Protein AF-A0A815WJ92-F1 (afdb_monomer_lite)

Organism: NCBI:txid433720

Radius of gyration: 26.46 Å; chains: 1; bounding box: 54×60×76 Å

pLDDT: mean 78.38, std 12.94, range [44.31, 95.94]

Sequence (281 aa):
MTFKNTHNRRLEGALEFTLPEAATICGFGLDVDGRIVDGVVVEKEKARVTFEKEVRKGVDPGFVEMVAGNIFRTRVYPIEAGGTRIVRVIYQDQAQIDNDSFVFHIPIYFTTTLHSLDIKLICSEISNNSKPTFISKWNSNQKFIQTNGKYYCELHLTNVQPQQDEQYISYKIKNFSASQSLCGVEVDIDNPDKAYFALCYVPPLISKKNNKMFNSRQTLSICILWDGSLSRFNIENRTYEINILEKMLNIWKSNGININLTLIIFRNVLEDANLFQLSDP

Structure (mmCIF, N/CA/C/O backbone):
data_AF-A0A815WJ92-F1
#
_entry.id   AF-A0A815WJ92-F1
#
loop_
_atom_site.group_PDB
_atom_site.id
_atom_site.type_symbol
_atom_site.label_atom_id
_atom_site.label_alt_id
_atom_site.label_comp_id
_atom_site.label_asym_id
_atom_site.label_entity_id
_atom_site.label_seq_id
_atom_site.pdbx_PDB_ins_code
_atom_site.Cartn_x
_atom_site.Cartn_y
_atom_site.Cartn_z
_atom_site.occupancy
_atom_site.B_iso_or_equiv
_atom_site.auth_seq_id
_atom_site.auth_comp_id
_atom_site.auth_asym_id
_atom_site.auth_atom_id
_atom_site.pdbx_PDB_model_num
ATOM 1 N N . MET A 1 1 ? 9.399 5.133 -12.906 1.00 89.19 1 MET A N 1
ATOM 2 C CA . MET A 1 1 ? 10.667 4.453 -12.554 1.00 89.19 1 MET A CA 1
ATOM 3 C C . MET A 1 1 ? 11.522 4.339 -13.801 1.00 89.19 1 MET A C 1
ATOM 5 O O . MET A 1 1 ? 10.951 4.081 -14.852 1.00 89.19 1 MET A O 1
ATOM 9 N N . THR A 1 2 ? 12.843 4.503 -13.699 1.00 91.62 2 THR A N 1
ATOM 10 C CA . THR A 1 2 ? 13.755 4.439 -14.855 1.00 91.62 2 THR A CA 1
ATOM 11 C C . THR A 1 2 ? 14.809 3.361 -14.644 1.00 91.62 2 THR A C 1
ATOM 13 O O . THR A 1 2 ? 15.575 3.412 -13.685 1.00 91.62 2 THR A O 1
ATOM 16 N N . PHE A 1 3 ? 14.862 2.403 -15.560 1.00 89.69 3 PHE A N 1
ATOM 17 C CA . PHE A 1 3 ? 15.876 1.360 -15.634 1.00 89.69 3 PHE A CA 1
ATOM 18 C C . PHE A 1 3 ? 16.994 1.820 -16.556 1.00 89.69 3 PHE A C 1
ATOM 20 O O . PHE A 1 3 ? 16.724 2.351 -17.631 1.00 89.69 3 PHE A O 1
ATOM 27 N N . LYS A 1 4 ? 18.245 1.579 -16.163 1.00 91.56 4 LYS A N 1
ATOM 28 C CA . LYS A 1 4 ? 19.421 1.848 -16.990 1.00 91.56 4 LYS A CA 1
ATOM 29 C C . LYS A 1 4 ? 20.230 0.574 -17.154 1.00 91.56 4 LYS A C 1
ATOM 31 O O . LYS A 1 4 ? 20.662 -0.017 -16.167 1.00 91.56 4 LYS A O 1
ATOM 36 N N . ASN A 1 5 ? 20.473 0.182 -18.396 1.00 93.50 5 ASN A N 1
ATOM 37 C CA . ASN A 1 5 ? 21.406 -0.885 -18.702 1.00 93.50 5 ASN A CA 1
ATOM 38 C C . ASN A 1 5 ? 22.822 -0.308 -18.790 1.00 93.50 5 ASN A C 1
ATOM 40 O O . ASN A 1 5 ? 23.147 0.436 -19.708 1.00 93.50 5 ASN A O 1
ATOM 44 N N . THR A 1 6 ? 23.674 -0.649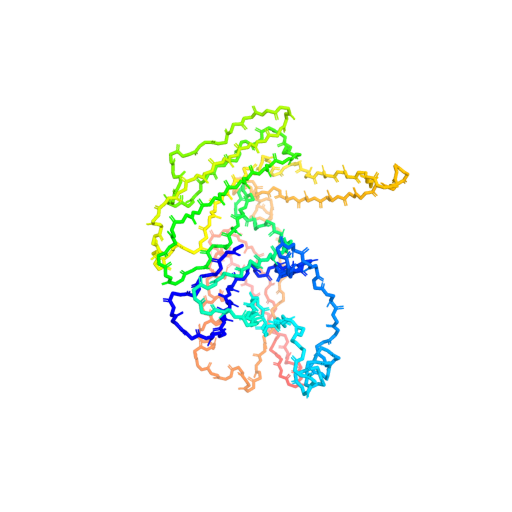 -17.829 1.00 93.25 6 THR A N 1
ATOM 45 C CA . THR A 1 6 ? 25.084 -0.229 -17.804 1.00 93.25 6 THR A CA 1
ATOM 46 C C . THR A 1 6 ? 26.011 -1.153 -18.597 1.00 93.25 6 THR A C 1
ATOM 48 O O . THR A 1 6 ? 27.199 -0.864 -18.715 1.00 93.25 6 THR A O 1
ATOM 51 N N . HIS A 1 7 ? 25.494 -2.253 -19.149 1.00 95.88 7 HIS A N 1
ATOM 52 C CA . HIS A 1 7 ? 26.268 -3.225 -19.914 1.00 95.88 7 HIS A CA 1
ATOM 53 C C . HIS A 1 7 ? 26.237 -2.912 -21.415 1.00 95.88 7 HIS A C 1
ATOM 55 O O . HIS A 1 7 ? 25.330 -2.261 -21.933 1.00 95.88 7 HIS A O 1
ATOM 61 N N . ASN A 1 8 ? 27.219 -3.451 -22.136 1.00 95.94 8 ASN A N 1
ATOM 62 C CA . ASN A 1 8 ? 27.360 -3.331 -23.590 1.00 95.94 8 ASN A CA 1
ATOM 63 C C . ASN A 1 8 ? 26.549 -4.377 -24.385 1.00 95.94 8 ASN A C 1
ATOM 65 O O . ASN A 1 8 ? 26.798 -4.585 -25.569 1.00 95.94 8 ASN A O 1
ATOM 69 N N . ARG A 1 9 ? 25.595 -5.052 -23.739 1.00 94.94 9 ARG A N 1
ATOM 70 C CA . ARG A 1 9 ? 24.708 -6.046 -24.354 1.00 94.94 9 ARG A CA 1
ATOM 71 C C . ARG A 1 9 ? 23.267 -5.748 -23.985 1.00 94.94 9 ARG A C 1
ATOM 73 O O . ARG A 1 9 ? 23.015 -5.220 -22.906 1.00 94.94 9 ARG A O 1
ATOM 80 N N . ARG A 1 10 ? 22.330 -6.132 -24.849 1.00 91.19 10 ARG A N 1
ATOM 81 C CA . ARG A 1 10 ? 20.894 -6.062 -24.562 1.00 91.19 10 ARG A CA 1
ATOM 82 C C . ARG A 1 10 ? 20.550 -6.923 -23.345 1.00 91.19 10 ARG A C 1
ATOM 84 O O . ARG A 1 10 ? 21.024 -8.056 -23.244 1.00 91.19 10 ARG A O 1
ATOM 91 N N . LEU A 1 11 ? 19.726 -6.388 -22.448 1.00 89.81 11 LEU A N 1
ATOM 92 C CA . LEU A 1 11 ? 19.262 -7.069 -21.241 1.00 89.81 11 LEU A CA 1
ATOM 93 C C . LEU A 1 11 ? 17.736 -7.039 -21.124 1.00 89.81 11 LEU A C 1
ATOM 95 O O . LEU A 1 11 ? 17.055 -6.216 -21.737 1.00 89.81 11 LEU A O 1
ATOM 99 N N . GLU A 1 12 ? 17.233 -7.943 -20.295 1.00 87.62 12 GLU A N 1
ATOM 100 C CA . GLU A 1 12 ? 15.890 -7.909 -19.726 1.00 87.62 12 GLU A CA 1
ATOM 101 C C . GLU A 1 12 ? 15.987 -7.379 -18.290 1.00 87.62 12 GLU A C 1
ATOM 103 O O . GLU A 1 12 ? 16.907 -7.742 -17.552 1.00 87.62 12 GLU A O 1
ATOM 108 N N . GLY A 1 13 ? 15.056 -6.511 -17.903 1.00 85.12 13 GLY A N 1
ATOM 109 C CA . GLY A 1 13 ? 14.860 -6.078 -16.525 1.00 85.12 13 GLY A CA 1
ATOM 110 C C . GLY A 1 13 ? 13.658 -6.776 -15.896 1.00 85.12 13 GLY A C 1
ATOM 111 O O . GLY A 1 13 ? 12.643 -6.987 -16.556 1.00 85.12 13 GLY A O 1
ATOM 112 N N . ALA A 1 14 ? 13.752 -7.084 -14.606 1.00 84.81 14 ALA A N 1
ATOM 113 C CA . ALA A 1 14 ? 12.619 -7.521 -13.799 1.00 84.81 14 ALA A CA 1
ATOM 114 C C . ALA A 1 14 ? 12.326 -6.458 -12.738 1.00 84.81 14 ALA A C 1
ATOM 116 O O . ALA A 1 14 ? 13.232 -6.010 -12.035 1.00 84.81 14 ALA A O 1
ATOM 117 N N . LEU A 1 15 ? 11.062 -6.058 -12.638 1.00 83.00 15 LEU A N 1
ATOM 118 C CA . LEU A 1 15 ? 10.562 -5.190 -11.582 1.00 83.00 15 LEU A CA 1
ATOM 119 C C . LEU A 1 15 ? 9.587 -5.991 -10.734 1.00 83.00 15 LEU A C 1
ATOM 121 O O . LEU A 1 15 ? 8.604 -6.522 -11.250 1.00 83.00 15 LEU A O 1
ATOM 125 N N . GLU A 1 16 ? 9.867 -6.057 -9.441 1.00 84.25 16 GLU A N 1
ATOM 126 C CA . GLU A 1 16 ? 9.046 -6.764 -8.473 1.00 84.25 16 GLU A CA 1
ATOM 127 C C . GLU A 1 16 ? 8.954 -5.957 -7.189 1.00 84.25 16 GLU A C 1
ATOM 129 O O . GLU A 1 16 ? 9.973 -5.488 -6.679 1.00 84.25 16 GLU A O 1
ATOM 134 N N . PHE A 1 17 ? 7.736 -5.786 -6.685 1.00 82.94 17 PHE A N 1
ATOM 135 C CA . PHE A 1 17 ? 7.513 -5.162 -5.392 1.00 82.94 17 PHE A CA 1
ATOM 136 C C . PHE A 1 17 ? 6.180 -5.552 -4.773 1.00 82.94 17 PHE A C 1
ATOM 138 O O . PHE A 1 17 ? 5.216 -5.884 -5.465 1.00 82.94 17 PHE A O 1
ATOM 145 N N . THR A 1 18 ? 6.135 -5.474 -3.448 1.00 85.19 18 THR A N 1
ATOM 146 C CA . THR A 1 18 ? 4.931 -5.741 -2.670 1.00 85.19 18 THR A CA 1
ATOM 147 C C . THR A 1 18 ? 4.099 -4.468 -2.572 1.00 85.19 18 THR A C 1
ATOM 149 O O . THR A 1 18 ? 4.587 -3.406 -2.188 1.00 85.19 18 THR A O 1
ATOM 152 N N . LEU A 1 19 ? 2.834 -4.567 -2.950 1.00 86.56 19 LEU A N 1
ATOM 153 C CA . LEU A 1 19 ? 1.830 -3.537 -2.749 1.00 86.56 19 LEU A CA 1
ATOM 154 C C . LEU A 1 19 ? 1.173 -3.705 -1.368 1.00 86.56 19 LEU A C 1
ATOM 156 O O . LEU A 1 19 ? 1.222 -4.794 -0.795 1.00 86.56 19 LEU A O 1
ATOM 160 N N . PRO A 1 20 ? 0.529 -2.666 -0.817 1.00 85.62 20 PRO A N 1
ATOM 161 C CA . PRO A 1 20 ? -0.357 -2.835 0.333 1.00 85.62 20 PRO A CA 1
ATOM 162 C C . PRO A 1 20 ? -1.419 -3.919 0.085 1.00 85.62 20 PRO A C 1
ATOM 164 O O . PRO A 1 20 ? -1.810 -4.167 -1.053 1.00 85.62 20 PRO A O 1
ATOM 167 N N . GLU A 1 21 ? -1.881 -4.585 1.144 1.00 83.31 21 GLU A N 1
ATOM 168 C CA . GLU A 1 21 ? -2.786 -5.743 1.036 1.00 83.31 21 GLU A CA 1
ATOM 169 C C . GLU A 1 21 ? -4.098 -5.423 0.299 1.00 83.31 21 GLU A C 1
ATOM 171 O O . GLU A 1 21 ? -4.577 -6.237 -0.485 1.00 83.31 21 GLU A O 1
ATOM 176 N N . ALA A 1 22 ? -4.647 -4.223 0.509 1.00 83.12 22 ALA A N 1
ATOM 177 C CA . ALA A 1 22 ? -5.880 -3.760 -0.127 1.00 83.12 22 ALA A CA 1
ATOM 178 C C . ALA A 1 22 ? -5.646 -3.035 -1.466 1.00 83.12 22 ALA A C 1
ATOM 180 O O . ALA A 1 22 ? -6.597 -2.543 -2.080 1.00 83.12 22 ALA A O 1
ATOM 181 N N . ALA A 1 23 ? -4.398 -2.952 -1.932 1.00 86.56 23 ALA A N 1
ATOM 182 C CA . ALA A 1 23 ? -4.078 -2.182 -3.116 1.00 86.56 23 ALA A CA 1
ATOM 183 C C . ALA A 1 23 ? -4.462 -2.914 -4.406 1.00 86.56 23 ALA A C 1
ATOM 185 O O . ALA A 1 23 ? -4.208 -4.104 -4.589 1.00 86.56 23 ALA A O 1
ATOM 186 N N . THR A 1 24 ? -5.014 -2.157 -5.350 1.00 84.06 24 THR A N 1
ATOM 187 C CA . THR A 1 24 ? -5.378 -2.623 -6.689 1.00 84.06 24 THR A CA 1
ATOM 188 C C . THR A 1 24 ? -4.610 -1.833 -7.739 1.00 84.06 24 THR A C 1
ATOM 190 O O . THR A 1 24 ? -4.580 -0.603 -7.711 1.00 84.06 24 THR A O 1
ATOM 193 N N . ILE A 1 25 ? -3.999 -2.530 -8.697 1.00 83.75 25 ILE A N 1
ATOM 194 C CA . ILE A 1 25 ? -3.340 -1.895 -9.843 1.00 83.75 25 ILE A CA 1
ATOM 195 C C . ILE A 1 25 ? -4.413 -1.420 -10.813 1.00 83.75 25 ILE A C 1
ATOM 197 O O . ILE A 1 25 ? -5.208 -2.217 -11.306 1.00 83.75 25 ILE A O 1
ATOM 201 N N . CYS A 1 26 ? -4.410 -0.127 -11.110 1.00 84.38 26 CYS A N 1
ATOM 202 C CA . CYS A 1 26 ? -5.368 0.496 -12.018 1.00 84.38 26 CYS A CA 1
ATOM 203 C C . CYS A 1 26 ? -4.714 1.071 -13.281 1.00 84.38 26 CYS A C 1
ATOM 205 O O . CYS A 1 26 ? -5.420 1.481 -14.197 1.00 84.38 26 CYS A O 1
ATOM 207 N N . GLY A 1 27 ? -3.382 1.072 -13.376 1.00 84.69 27 GLY A N 1
ATOM 208 C CA . GLY A 1 27 ? -2.690 1.508 -14.583 1.00 84.69 27 GLY A CA 1
ATOM 209 C C . GLY A 1 27 ? -1.253 1.013 -14.671 1.00 84.69 27 GLY A C 1
ATOM 210 O O . GLY A 1 27 ? -0.554 0.857 -13.670 1.00 84.69 27 GLY A O 1
ATOM 211 N N . PHE A 1 28 ? -0.796 0.799 -15.899 1.00 86.25 28 PHE A N 1
ATOM 212 C CA . PHE A 1 28 ? 0.572 0.413 -16.212 1.00 86.25 28 PHE A CA 1
ATOM 213 C C . PHE A 1 28 ? 0.988 1.044 -17.533 1.00 86.25 28 PHE A C 1
ATOM 215 O O . PHE A 1 28 ? 0.173 1.120 -18.443 1.00 86.25 28 PHE A O 1
ATOM 222 N N . GLY A 1 29 ? 2.248 1.450 -17.668 1.00 87.06 29 GLY A N 1
ATOM 223 C CA . GLY A 1 29 ? 2.773 1.916 -18.945 1.00 87.06 29 GLY A CA 1
ATOM 224 C C . GLY A 1 29 ? 4.277 1.730 -19.086 1.00 87.06 29 GLY A C 1
ATOM 225 O O . GLY A 1 29 ? 5.014 1.736 -18.097 1.00 87.06 29 GLY A O 1
ATOM 226 N N . LEU A 1 30 ? 4.717 1.595 -20.334 1.00 87.06 30 LEU A N 1
ATOM 227 C CA . LEU A 1 30 ? 6.120 1.467 -20.729 1.00 87.06 30 LEU A CA 1
ATOM 228 C C . LEU A 1 30 ? 6.485 2.546 -21.737 1.00 87.06 30 LEU A C 1
ATOM 230 O O . LEU A 1 30 ? 5.633 3.014 -22.490 1.00 87.06 30 LEU A O 1
ATOM 234 N N . ASP A 1 31 ? 7.751 2.941 -21.767 1.00 88.25 31 ASP A N 1
ATOM 235 C CA . ASP A 1 31 ? 8.238 3.812 -22.824 1.00 88.25 31 ASP A CA 1
ATOM 236 C C . ASP A 1 31 ? 8.323 3.083 -24.171 1.00 88.25 31 ASP A C 1
ATOM 238 O O . ASP A 1 31 ? 8.928 2.020 -24.303 1.00 88.25 31 ASP A O 1
ATOM 242 N N . VAL A 1 32 ? 7.765 3.714 -25.198 1.00 80.81 32 VAL A N 1
ATOM 243 C CA . VAL A 1 32 ? 7.920 3.353 -26.605 1.00 80.81 32 VAL A CA 1
ATOM 244 C C . VAL A 1 32 ? 8.256 4.638 -27.351 1.00 80.81 32 VAL A C 1
ATOM 246 O O . VAL A 1 32 ? 7.538 5.633 -27.239 1.00 80.81 32 VAL A O 1
ATOM 249 N N . ASP A 1 33 ? 9.394 4.654 -28.046 1.00 80.44 33 ASP A N 1
ATOM 250 C CA . ASP A 1 33 ? 9.881 5.806 -28.820 1.00 80.44 33 ASP A CA 1
ATOM 251 C C . ASP A 1 33 ? 9.878 7.139 -28.039 1.00 80.44 33 ASP A C 1
ATOM 253 O O . ASP A 1 33 ? 9.523 8.203 -28.548 1.00 80.44 33 ASP A O 1
ATOM 257 N N . GLY A 1 34 ? 10.263 7.079 -26.758 1.00 81.69 34 GLY A N 1
ATOM 258 C CA . GLY A 1 34 ? 10.365 8.247 -25.878 1.00 81.69 34 GLY A CA 1
ATOM 259 C C . GLY A 1 34 ? 9.040 8.733 -25.280 1.00 81.69 34 GLY A C 1
ATOM 260 O O . GLY A 1 34 ? 9.018 9.783 -24.638 1.00 81.69 34 GLY A O 1
ATOM 261 N N . ARG A 1 35 ? 7.938 7.994 -25.455 1.00 87.69 35 ARG A N 1
ATOM 262 C CA . ARG A 1 35 ? 6.625 8.301 -24.863 1.00 87.69 35 ARG A CA 1
ATOM 263 C C . ARG A 1 35 ? 6.127 7.136 -24.022 1.00 87.69 35 ARG A C 1
ATOM 265 O O . ARG A 1 35 ? 6.339 5.990 -24.385 1.00 87.69 35 ARG A O 1
ATOM 272 N N . ILE A 1 36 ? 5.435 7.422 -22.920 1.00 88.25 36 ILE A N 1
ATOM 273 C CA . ILE A 1 36 ? 4.772 6.373 -22.136 1.00 88.25 36 ILE A CA 1
ATOM 274 C C . ILE A 1 36 ? 3.515 5.926 -22.876 1.00 88.25 36 ILE A C 1
ATOM 276 O O . ILE A 1 36 ? 2.634 6.741 -23.147 1.00 88.25 36 ILE A O 1
ATOM 280 N N . VAL A 1 37 ? 3.445 4.635 -23.178 1.00 85.69 37 VAL A N 1
ATOM 281 C CA . VAL A 1 37 ? 2.283 3.957 -23.746 1.00 85.69 37 VAL A CA 1
ATOM 282 C C . VAL A 1 37 ? 1.630 3.131 -22.648 1.00 85.69 37 VAL A C 1
ATOM 284 O O . VAL A 1 37 ? 2.304 2.360 -21.962 1.00 85.69 37 VAL A O 1
ATOM 287 N N . ASP A 1 38 ? 0.323 3.311 -22.474 1.00 84.12 38 ASP A N 1
ATOM 288 C CA . ASP A 1 38 ? -0.463 2.556 -21.504 1.00 84.12 38 ASP A CA 1
ATOM 289 C C . ASP A 1 38 ? -0.651 1.100 -21.933 1.00 84.12 38 ASP A C 1
ATOM 291 O O . ASP A 1 38 ? -0.970 0.794 -23.083 1.00 84.12 38 ASP A O 1
ATOM 295 N N . GLY A 1 39 ? -0.456 0.193 -20.980 1.00 74.56 39 GLY A N 1
ATOM 296 C CA . GLY A 1 39 ? -0.754 -1.220 -21.127 1.00 74.56 39 GLY A CA 1
ATOM 297 C C . GLY A 1 39 ? -2.258 -1.464 -21.065 1.00 74.56 39 GLY A C 1
ATOM 298 O O . GLY A 1 39 ? -2.969 -0.884 -20.246 1.00 74.56 39 GLY A O 1
ATOM 299 N N . VAL A 1 40 ? -2.747 -2.358 -21.921 1.00 67.06 40 VAL A N 1
ATOM 300 C CA . VAL A 1 40 ? -4.153 -2.774 -21.913 1.00 67.06 40 VAL A CA 1
ATOM 301 C C . VAL A 1 40 ? -4.333 -3.904 -20.906 1.00 67.06 40 VAL A C 1
ATOM 303 O O . VAL A 1 40 ? -3.655 -4.929 -20.991 1.00 67.06 40 VAL A O 1
ATOM 306 N N . VAL A 1 41 ? -5.271 -3.738 -19.970 1.00 63.41 41 VAL A N 1
ATOM 307 C CA . VAL A 1 41 ? -5.641 -4.804 -19.033 1.00 63.41 41 VAL A CA 1
ATOM 308 C C . VAL A 1 41 ? -6.365 -5.905 -19.804 1.00 63.41 41 VAL A C 1
ATOM 310 O O . VAL A 1 41 ? -7.397 -5.677 -20.434 1.00 63.41 41 VAL A O 1
ATOM 313 N N . VAL A 1 42 ? -5.813 -7.112 -19.758 1.00 65.19 42 VAL A N 1
ATOM 314 C CA . VAL A 1 42 ? -6.397 -8.317 -20.352 1.00 65.19 42 VAL A CA 1
ATOM 315 C C . VAL A 1 42 ? -6.414 -9.434 -19.315 1.00 65.19 42 VAL A C 1
ATOM 317 O O . VAL A 1 42 ? -5.537 -9.507 -18.456 1.00 65.19 42 VAL A O 1
ATOM 320 N N . GLU A 1 43 ? -7.415 -10.311 -19.386 1.00 63.53 43 GLU A N 1
ATOM 321 C CA . GLU A 1 43 ? -7.503 -11.489 -18.516 1.00 63.53 43 GLU A CA 1
ATOM 322 C C . GLU A 1 43 ? -6.229 -12.342 -18.604 1.00 63.53 43 GLU A C 1
ATOM 324 O O . GLU A 1 43 ? -5.647 -12.494 -19.682 1.00 63.53 43 GLU A O 1
ATOM 329 N N . LYS A 1 44 ? -5.813 -12.938 -17.479 1.00 65.19 44 LYS A N 1
ATOM 330 C CA . LYS A 1 44 ? -4.527 -13.645 -17.329 1.00 65.19 44 LYS A CA 1
ATOM 331 C C . LYS A 1 44 ? -4.257 -14.677 -18.431 1.00 65.19 44 LYS A C 1
ATOM 333 O O . LYS A 1 44 ? -3.155 -14.735 -18.975 1.00 65.19 44 LYS A O 1
ATOM 338 N N . GLU A 1 45 ? -5.259 -15.479 -18.782 1.00 67.00 45 GLU A N 1
ATOM 339 C CA . GLU A 1 45 ? -5.133 -16.511 -19.819 1.00 67.00 45 GLU A CA 1
ATOM 340 C C . GLU A 1 45 ? -4.946 -15.895 -21.212 1.00 67.00 45 GLU A C 1
ATOM 342 O O . GLU A 1 45 ? -4.052 -16.292 -21.964 1.00 67.00 45 GLU A O 1
ATOM 347 N N . LYS A 1 46 ? -5.722 -14.855 -21.532 1.00 64.62 46 LYS A N 1
ATOM 348 C CA . LYS A 1 46 ? -5.635 -14.121 -22.801 1.00 64.62 46 LYS A CA 1
ATOM 349 C C . LYS A 1 46 ? -4.319 -13.349 -22.932 1.00 64.62 46 LYS A C 1
ATOM 351 O O . LYS A 1 46 ? -3.756 -13.288 -24.029 1.00 64.62 46 LYS A O 1
ATOM 356 N N . ALA A 1 47 ? -3.807 -12.811 -21.825 1.00 63.47 47 ALA A N 1
ATOM 357 C CA . ALA A 1 47 ? -2.505 -12.153 -21.742 1.00 63.47 47 ALA A CA 1
ATOM 358 C C . ALA A 1 47 ? -1.376 -13.112 -22.144 1.00 63.47 47 ALA A C 1
ATOM 360 O O . ALA A 1 47 ? -0.566 -12.794 -23.014 1.00 63.47 47 ALA A O 1
ATOM 361 N N . ARG A 1 48 ? -1.376 -14.324 -21.574 1.00 66.12 48 ARG A N 1
ATOM 362 C CA . ARG A 1 48 ? -0.359 -15.347 -21.843 1.00 66.12 48 ARG A CA 1
ATOM 363 C C . ARG A 1 48 ? -0.373 -15.823 -23.296 1.00 66.12 48 ARG A C 1
ATOM 365 O O . ARG A 1 48 ? 0.679 -15.910 -23.922 1.00 66.12 48 ARG A O 1
ATOM 372 N N . VAL A 1 49 ? -1.556 -16.090 -23.851 1.00 68.88 49 VAL A N 1
ATOM 373 C CA . VAL A 1 49 ? -1.693 -16.536 -25.250 1.00 68.88 49 VAL A CA 1
ATOM 374 C C . VAL A 1 49 ? -1.234 -15.451 -26.229 1.00 68.88 49 VAL A C 1
ATOM 376 O O . VAL A 1 49 ? -0.549 -15.747 -27.210 1.00 68.88 49 VAL A O 1
ATOM 379 N N . THR A 1 50 ? -1.584 -14.190 -25.961 1.00 61.88 50 THR A N 1
ATOM 380 C CA . THR A 1 50 ? -1.158 -13.051 -26.792 1.00 61.88 50 THR A CA 1
ATOM 381 C C . THR A 1 50 ? 0.359 -12.869 -26.719 1.00 61.88 50 THR A C 1
ATOM 383 O O . THR A 1 50 ? 1.002 -12.725 -27.755 1.00 61.88 50 THR A O 1
ATOM 386 N N . PHE A 1 51 ? 0.949 -12.989 -25.527 1.00 61.69 51 PHE A N 1
ATOM 387 C CA . PHE A 1 51 ? 2.397 -12.932 -25.320 1.00 61.69 51 PHE A CA 1
ATOM 388 C C . PHE A 1 51 ? 3.148 -14.003 -26.120 1.00 61.69 51 PHE A C 1
ATOM 390 O O . PHE A 1 51 ? 4.011 -13.679 -26.934 1.00 61.69 51 PHE A O 1
ATOM 397 N N . GLU A 1 52 ? 2.788 -15.280 -25.954 1.00 64.75 52 GLU A N 1
ATOM 398 C CA . GLU A 1 52 ? 3.465 -16.384 -26.650 1.00 64.75 52 GLU A CA 1
ATOM 399 C C . GLU A 1 52 ? 3.375 -16.238 -28.179 1.00 64.75 52 GLU A C 1
ATOM 401 O O . GLU A 1 52 ? 4.286 -16.644 -28.907 1.00 64.75 52 GLU A O 1
ATOM 406 N N . LYS A 1 53 ? 2.293 -15.628 -28.676 1.00 64.94 53 LYS A N 1
ATOM 407 C CA . LYS A 1 53 ? 2.090 -15.356 -30.099 1.00 64.94 53 LYS A CA 1
ATOM 408 C C . LYS A 1 53 ? 2.941 -14.193 -30.611 1.00 64.94 53 LYS A C 1
ATOM 410 O O . LYS A 1 53 ? 3.474 -14.312 -31.712 1.00 64.94 53 LYS A O 1
ATOM 415 N N . GLU A 1 54 ? 3.071 -13.101 -29.861 1.00 63.06 54 GLU A N 1
ATOM 416 C CA . GLU A 1 54 ? 3.824 -11.921 -30.312 1.00 63.06 54 GLU A CA 1
ATOM 417 C C . GLU A 1 54 ? 5.339 -12.056 -30.125 1.00 63.06 54 GLU A C 1
ATOM 419 O O . GLU A 1 54 ? 6.091 -11.695 -31.032 1.00 63.06 54 GLU A O 1
ATOM 424 N N . VAL A 1 55 ? 5.798 -12.749 -29.075 1.00 60.03 55 VAL A N 1
ATOM 425 C CA . VAL A 1 55 ? 7.216 -13.131 -28.928 1.00 60.03 55 VAL A CA 1
ATOM 426 C C . VAL A 1 55 ? 7.696 -13.944 -30.136 1.00 60.03 55 VAL A C 1
ATOM 428 O O . VAL A 1 55 ? 8.797 -13.722 -30.641 1.00 60.03 55 VAL A O 1
ATOM 431 N N . ARG A 1 56 ? 6.852 -14.838 -30.674 1.00 60.72 56 ARG A N 1
ATOM 432 C CA . ARG A 1 56 ? 7.158 -15.602 -31.901 1.00 60.72 56 ARG A CA 1
ATOM 433 C C . ARG A 1 56 ? 7.272 -14.733 -33.155 1.00 60.72 56 ARG A C 1
ATOM 435 O O . ARG A 1 56 ? 7.894 -15.168 -34.119 1.00 60.72 56 ARG A O 1
ATOM 442 N N . LYS A 1 57 ? 6.688 -13.533 -33.160 1.00 60.50 57 LYS A N 1
ATOM 443 C CA . LYS A 1 57 ? 6.794 -12.567 -34.263 1.00 60.50 57 LYS A CA 1
ATOM 444 C C . LYS A 1 57 ? 7.950 -11.579 -34.083 1.00 60.50 57 LYS A C 1
ATOM 446 O O . LYS A 1 57 ? 8.143 -10.730 -34.947 1.00 60.50 57 LYS A O 1
ATOM 451 N N . GLY A 1 58 ? 8.716 -11.678 -32.993 1.00 54.56 58 GLY A N 1
ATOM 452 C CA . GLY A 1 58 ? 9.828 -10.770 -32.699 1.00 54.56 58 GLY A CA 1
ATOM 453 C C . GLY A 1 58 ? 9.395 -9.348 -32.323 1.00 54.56 58 GLY A C 1
ATOM 454 O O . GLY A 1 58 ? 10.237 -8.454 -32.282 1.00 54.56 58 GLY A O 1
ATOM 455 N N . VAL A 1 59 ? 8.102 -9.140 -32.054 1.00 51.06 59 VAL A N 1
ATOM 456 C CA . VAL A 1 59 ? 7.523 -7.878 -31.577 1.00 51.06 59 VAL A CA 1
ATOM 457 C C . VAL A 1 59 ? 7.157 -8.096 -30.114 1.00 51.06 59 VAL A C 1
ATOM 459 O O . VAL A 1 59 ? 6.379 -8.998 -29.823 1.00 51.06 59 VAL A O 1
ATOM 462 N N . ASP A 1 60 ? 7.738 -7.325 -29.195 1.00 55.47 60 ASP A N 1
ATOM 463 C CA . ASP A 1 60 ? 7.527 -7.515 -27.755 1.00 55.47 60 ASP A CA 1
ATOM 464 C C . ASP A 1 60 ? 6.415 -6.595 -27.222 1.00 55.47 60 ASP A C 1
ATOM 466 O O . ASP A 1 60 ? 6.597 -5.374 -27.184 1.00 55.47 60 ASP A O 1
ATOM 470 N N . PRO A 1 61 ? 5.256 -7.136 -26.813 1.00 52.78 61 PRO A N 1
ATOM 471 C CA . PRO A 1 61 ? 4.276 -6.400 -26.040 1.00 52.78 61 PRO A CA 1
ATOM 472 C C . PRO A 1 61 ? 4.663 -6.536 -24.565 1.00 52.78 61 PRO A C 1
ATOM 474 O O . PRO A 1 61 ? 4.356 -7.551 -23.942 1.00 52.78 61 PRO A O 1
ATOM 477 N N . GLY A 1 62 ? 5.359 -5.548 -24.002 1.00 56.38 62 GLY A N 1
ATOM 478 C CA . GLY A 1 62 ? 5.800 -5.599 -22.604 1.00 56.38 62 GLY A CA 1
ATOM 479 C C . GLY A 1 62 ? 4.713 -6.113 -21.641 1.00 56.38 62 GLY A C 1
ATOM 480 O O . GLY A 1 62 ? 3.539 -5.751 -21.744 1.00 56.38 62 GLY A O 1
ATOM 481 N N . PHE A 1 63 ? 5.104 -7.014 -20.735 1.00 60.38 63 PHE A N 1
ATOM 482 C CA . PHE A 1 63 ? 4.189 -7.894 -20.003 1.00 60.38 63 PHE A CA 1
ATOM 483 C C . PHE A 1 63 ? 4.097 -7.541 -18.514 1.00 60.38 63 PHE A C 1
ATOM 485 O O . PHE A 1 63 ? 5.107 -7.350 -17.827 1.00 60.38 63 PHE A O 1
ATOM 492 N N . VAL A 1 64 ? 2.870 -7.526 -17.995 1.00 57.31 64 VAL A N 1
ATOM 493 C CA . VAL A 1 64 ? 2.558 -7.356 -16.572 1.00 57.31 64 VAL A CA 1
ATOM 494 C C . VAL A 1 64 ? 1.894 -8.622 -16.063 1.00 57.31 64 VAL A C 1
ATOM 496 O O . VAL A 1 64 ? 0.890 -9.056 -16.624 1.00 57.31 64 VAL A O 1
ATOM 499 N N . GLU A 1 65 ? 2.415 -9.187 -14.976 1.00 57.94 65 GLU A N 1
ATOM 500 C CA . GLU A 1 65 ? 1.779 -10.298 -14.275 1.00 57.94 65 GLU A CA 1
ATOM 501 C C . GLU A 1 65 ? 1.581 -9.938 -12.806 1.00 57.94 65 GLU A C 1
ATOM 503 O O . GLU A 1 65 ? 2.536 -9.742 -12.054 1.00 57.94 65 GLU A O 1
ATOM 508 N N . MET A 1 66 ? 0.326 -9.897 -12.367 1.00 52.94 66 MET A N 1
ATOM 509 C CA . MET A 1 66 ? 0.041 -9.939 -10.939 1.00 52.94 66 MET A CA 1
ATOM 510 C C . MET A 1 66 ? 0.245 -11.385 -10.472 1.00 52.94 66 MET A C 1
ATOM 512 O O . MET A 1 66 ? -0.471 -12.304 -10.889 1.00 52.94 66 MET A O 1
ATOM 516 N N . VAL A 1 67 ? 1.283 -11.601 -9.666 1.00 53.16 67 VAL A N 1
ATOM 517 C CA . VAL A 1 67 ? 1.543 -12.892 -9.017 1.00 53.16 67 VAL A CA 1
ATOM 518 C C . VAL A 1 67 ? 0.569 -13.013 -7.838 1.00 53.16 67 VAL A C 1
ATOM 520 O O . VAL A 1 67 ? 0.103 -12.004 -7.320 1.00 53.16 67 VAL A O 1
ATOM 523 N N . ALA A 1 68 ? 0.197 -14.235 -7.446 1.00 54.38 68 ALA A N 1
ATOM 524 C CA . ALA A 1 68 ? -0.775 -14.467 -6.375 1.00 54.38 68 ALA A CA 1
ATOM 525 C C . ALA A 1 68 ? -0.463 -13.639 -5.107 1.00 54.38 68 ALA A C 1
ATOM 527 O O . ALA A 1 68 ? 0.676 -13.637 -4.639 1.00 54.38 68 ALA A O 1
ATOM 528 N N . GLY A 1 69 ? -1.481 -12.969 -4.555 1.00 65.44 69 GLY A N 1
ATOM 529 C CA . GLY A 1 69 ? -1.357 -12.067 -3.405 1.00 65.44 69 GLY A CA 1
ATOM 530 C C . GLY A 1 69 ? -1.235 -10.593 -3.807 1.00 65.44 69 GLY A C 1
ATOM 531 O O . GLY A 1 69 ? -1.824 -10.162 -4.794 1.00 65.44 69 GLY A O 1
ATOM 532 N N . ASN A 1 70 ? -0.469 -9.825 -3.030 1.00 77.81 70 ASN A N 1
ATOM 533 C CA . ASN A 1 70 ? -0.219 -8.388 -3.194 1.00 77.81 70 ASN A CA 1
ATOM 534 C C . ASN A 1 70 ? 1.150 -8.086 -3.838 1.00 77.81 70 ASN A C 1
ATOM 536 O O . ASN A 1 70 ? 1.716 -7.018 -3.621 1.00 77.81 70 ASN A O 1
ATOM 540 N N . ILE A 1 71 ? 1.720 -9.018 -4.610 1.00 82.31 71 ILE A N 1
ATOM 541 C CA . ILE A 1 71 ? 3.017 -8.829 -5.277 1.00 82.31 71 ILE A CA 1
ATOM 542 C C . ILE A 1 71 ? 2.801 -8.441 -6.739 1.00 82.31 71 ILE A C 1
ATOM 544 O O . ILE A 1 71 ? 2.221 -9.188 -7.533 1.00 82.31 71 ILE A O 1
ATOM 548 N N . PHE A 1 72 ? 3.335 -7.283 -7.112 1.00 82.50 72 PHE A N 1
ATOM 549 C CA . PHE A 1 72 ? 3.415 -6.847 -8.495 1.00 82.50 72 PHE A CA 1
ATOM 550 C C . PHE A 1 72 ? 4.712 -7.334 -9.136 1.00 82.50 72 PHE A C 1
ATOM 552 O O . PHE A 1 72 ? 5.789 -7.122 -8.577 1.00 82.50 72 PHE A O 1
ATOM 559 N N . ARG A 1 73 ? 4.622 -7.926 -10.334 1.00 83.56 73 ARG A N 1
ATOM 560 C CA . ARG A 1 73 ? 5.785 -8.308 -11.139 1.00 83.56 73 ARG A CA 1
ATOM 561 C C . ARG A 1 73 ? 5.597 -7.904 -12.601 1.00 83.56 73 ARG A C 1
ATOM 563 O O . ARG A 1 73 ? 4.566 -8.152 -13.220 1.00 83.56 73 ARG A O 1
ATOM 570 N N . THR A 1 74 ? 6.625 -7.319 -13.198 1.00 80.31 74 THR A N 1
ATOM 571 C CA . THR A 1 74 ? 6.646 -7.019 -14.635 1.00 80.31 74 THR A CA 1
ATOM 572 C C . THR A 1 74 ? 8.043 -7.206 -15.206 1.00 80.31 74 THR A C 1
ATOM 574 O O . THR A 1 74 ? 9.050 -7.041 -14.509 1.00 80.31 74 THR A O 1
ATOM 577 N N . ARG A 1 75 ? 8.097 -7.590 -16.482 1.00 80.50 75 ARG A N 1
ATOM 578 C CA . ARG A 1 75 ? 9.336 -7.720 -17.246 1.00 80.50 75 ARG A CA 1
ATOM 579 C C . ARG A 1 75 ? 9.451 -6.554 -18.208 1.00 80.50 75 ARG A C 1
ATOM 581 O O . ARG A 1 75 ? 8.485 -6.180 -18.866 1.00 80.50 75 ARG A O 1
ATOM 588 N N . VAL A 1 76 ? 10.654 -6.007 -18.292 1.00 83.44 76 VAL A N 1
ATOM 589 C CA . VAL A 1 76 ? 10.988 -4.868 -19.138 1.00 83.44 76 VAL A CA 1
ATOM 590 C C . VAL A 1 76 ? 12.026 -5.332 -20.147 1.00 83.44 76 VAL A C 1
ATOM 592 O O . VAL A 1 76 ? 13.193 -5.536 -19.810 1.00 83.44 76 VAL A O 1
ATOM 595 N N . TYR A 1 77 ? 11.600 -5.500 -21.392 1.00 80.38 77 TYR A N 1
ATOM 596 C CA . TYR A 1 77 ? 12.452 -5.898 -22.503 1.00 80.38 77 TYR A CA 1
ATOM 597 C C . TYR A 1 77 ? 12.086 -5.088 -23.761 1.00 80.38 77 TYR A C 1
ATOM 599 O O . TYR A 1 77 ? 10.978 -4.568 -23.862 1.00 80.38 77 TYR A O 1
ATOM 607 N N . PRO A 1 78 ? 13.024 -4.909 -24.706 1.00 84.50 78 PRO A N 1
ATOM 608 C CA . PRO A 1 78 ? 14.470 -4.983 -24.510 1.00 84.50 78 PRO A CA 1
ATOM 609 C C . PRO A 1 78 ? 14.991 -3.716 -23.825 1.00 84.50 78 PRO A C 1
ATOM 611 O O . PRO A 1 78 ? 14.531 -2.621 -24.138 1.00 84.50 78 PRO A O 1
ATOM 614 N N . ILE A 1 79 ? 15.990 -3.830 -22.946 1.00 90.19 79 ILE A N 1
ATOM 615 C CA . ILE A 1 79 ? 16.806 -2.684 -22.519 1.00 90.19 79 ILE A CA 1
ATOM 616 C C . ILE A 1 79 ? 18.114 -2.737 -23.312 1.00 90.19 79 ILE A C 1
ATOM 618 O O . ILE A 1 79 ? 18.984 -3.571 -23.043 1.00 90.19 79 ILE A O 1
ATOM 622 N N . GLU A 1 80 ? 18.239 -1.884 -24.330 1.00 92.50 80 GLU A N 1
ATOM 623 C CA . GLU A 1 80 ? 19.410 -1.865 -25.216 1.00 92.50 80 GLU A CA 1
ATOM 624 C C . GLU A 1 80 ? 20.714 -1.580 -24.459 1.00 92.50 80 GLU A C 1
ATOM 626 O O . GLU A 1 80 ? 20.703 -1.073 -23.336 1.00 92.50 80 GLU A O 1
ATOM 631 N N . ALA A 1 81 ? 21.851 -1.926 -25.065 1.00 95.25 81 ALA A N 1
ATOM 632 C CA . ALA A 1 81 ? 23.173 -1.657 -24.500 1.00 95.25 81 ALA A CA 1
ATOM 633 C C . ALA A 1 81 ? 23.346 -0.158 -24.192 1.00 95.25 81 ALA A C 1
ATOM 635 O O . ALA A 1 81 ? 23.139 0.681 -25.066 1.00 95.25 81 ALA A O 1
ATOM 636 N N . GLY A 1 82 ? 23.691 0.188 -22.947 1.00 94.56 82 GLY A N 1
ATOM 637 C CA . GLY A 1 82 ? 23.771 1.587 -22.498 1.00 94.56 82 GLY A CA 1
ATOM 638 C C . GLY A 1 82 ? 22.425 2.329 -22.412 1.00 94.56 82 GLY A C 1
ATOM 639 O O . GLY A 1 82 ? 22.399 3.495 -22.014 1.00 94.56 82 GLY A O 1
ATOM 640 N N . GLY A 1 83 ? 21.323 1.682 -22.798 1.00 92.94 83 GLY A N 1
ATOM 641 C CA . GLY A 1 83 ? 20.003 2.282 -22.937 1.00 92.94 83 GLY A CA 1
ATOM 642 C C . GLY A 1 83 ? 19.219 2.364 -21.632 1.00 92.94 83 GLY A C 1
ATOM 643 O O . GLY A 1 83 ? 19.622 1.849 -20.583 1.00 92.94 83 GLY A O 1
ATOM 644 N N . THR A 1 84 ? 18.056 3.005 -21.714 1.00 93.44 84 THR A N 1
ATOM 645 C CA . THR A 1 84 ? 17.125 3.157 -20.594 1.00 93.44 84 THR A CA 1
ATOM 646 C C . THR A 1 84 ? 15.714 2.741 -20.975 1.00 93.44 84 THR A C 1
ATOM 648 O O . THR A 1 84 ? 15.343 2.823 -22.142 1.00 93.44 84 THR A O 1
ATOM 651 N N . ARG A 1 85 ? 14.929 2.346 -19.973 1.00 91.19 85 ARG A N 1
ATOM 652 C CA . ARG A 1 85 ? 13.481 2.126 -20.072 1.00 91.19 85 ARG A CA 1
ATOM 653 C C . ARG A 1 85 ? 12.768 2.804 -18.915 1.00 91.19 85 ARG A C 1
ATOM 655 O O . ARG A 1 85 ? 13.308 2.855 -17.810 1.00 91.19 85 ARG A O 1
ATOM 662 N N . ILE A 1 86 ? 11.567 3.307 -19.148 1.00 91.75 86 ILE A N 1
ATOM 663 C CA . ILE A 1 86 ? 10.718 3.948 -18.152 1.00 91.75 86 ILE A CA 1
ATOM 664 C C . ILE A 1 86 ? 9.474 3.093 -17.954 1.00 91.75 86 ILE A C 1
ATOM 666 O O . ILE A 1 86 ? 8.764 2.759 -18.895 1.00 91.75 86 ILE A O 1
ATOM 670 N N . VAL A 1 87 ? 9.197 2.783 -16.693 1.00 89.38 87 VAL A N 1
ATOM 671 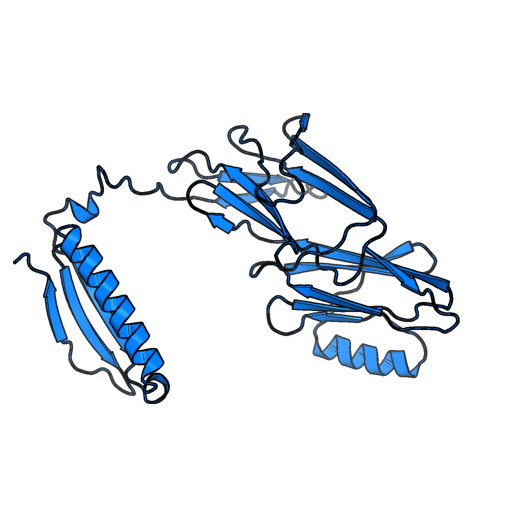C CA . VAL A 1 87 ? 8.005 2.055 -16.264 1.00 89.38 87 VAL A CA 1
ATOM 672 C C . VAL A 1 87 ? 7.140 2.972 -15.411 1.00 89.38 87 VAL A C 1
ATOM 674 O O . VAL A 1 87 ? 7.636 3.615 -14.473 1.00 89.38 87 VAL A O 1
ATOM 677 N N . ARG A 1 88 ? 5.842 3.005 -15.709 1.00 90.50 88 ARG A N 1
ATOM 678 C CA . ARG A 1 88 ? 4.805 3.645 -14.898 1.00 90.50 88 ARG A CA 1
ATOM 679 C C . ARG A 1 88 ? 3.887 2.576 -14.324 1.00 90.50 88 ARG A C 1
ATOM 681 O O . ARG A 1 88 ? 3.413 1.711 -15.049 1.00 90.50 88 ARG A O 1
ATOM 688 N N . VAL A 1 89 ? 3.611 2.678 -13.030 1.00 87.56 89 VAL A N 1
ATOM 689 C CA . VAL A 1 89 ? 2.607 1.868 -12.338 1.00 87.56 89 VAL A CA 1
ATOM 690 C C . VAL A 1 89 ? 1.698 2.827 -11.587 1.00 87.56 89 VAL A C 1
ATOM 692 O O . VAL A 1 89 ? 2.187 3.767 -10.959 1.00 87.56 89 VAL A O 1
ATOM 695 N N . ILE A 1 90 ? 0.393 2.606 -11.686 1.00 88.69 90 ILE A N 1
ATOM 696 C CA . ILE A 1 90 ? -0.642 3.341 -10.968 1.00 88.69 90 ILE A CA 1
ATOM 697 C C . ILE A 1 90 ? -1.440 2.308 -10.184 1.00 88.69 90 ILE A C 1
ATOM 699 O O . ILE A 1 90 ? -1.894 1.303 -10.738 1.00 88.69 90 ILE A O 1
ATOM 703 N N . TYR A 1 91 ? -1.586 2.546 -8.891 1.00 88.56 91 TYR A N 1
ATOM 704 C CA . TYR A 1 91 ? -2.386 1.714 -8.013 1.00 88.56 91 TYR A CA 1
ATOM 705 C C . TYR A 1 91 ? -3.238 2.603 -7.111 1.00 88.56 91 TYR A C 1
ATOM 707 O O . TYR A 1 91 ? -2.914 3.768 -6.869 1.00 88.56 91 TYR A O 1
ATOM 715 N N . GLN A 1 92 ? -4.331 2.035 -6.629 1.00 89.25 92 GLN A N 1
ATOM 716 C CA . GLN A 1 92 ? -5.182 2.604 -5.596 1.00 89.25 92 GLN A CA 1
ATOM 717 C C . GLN A 1 92 ? -5.084 1.722 -4.363 1.00 89.25 92 GLN A C 1
ATOM 719 O O . GLN A 1 92 ? -4.950 0.510 -4.492 1.00 89.25 92 GLN A O 1
ATOM 724 N N . ASP A 1 93 ? -5.133 2.325 -3.185 1.00 88.81 93 ASP A N 1
ATOM 725 C CA . ASP A 1 93 ? -5.094 1.622 -1.907 1.00 88.81 93 ASP A CA 1
ATOM 726 C C . ASP A 1 93 ? -6.055 2.291 -0.925 1.00 88.81 93 ASP A C 1
ATOM 728 O O . ASP A 1 93 ? -6.379 3.476 -1.060 1.00 88.81 93 ASP A O 1
ATOM 732 N N . GLN A 1 94 ? -6.499 1.527 0.067 1.00 84.62 94 GLN A N 1
ATOM 733 C CA . GLN A 1 94 ? -7.314 2.019 1.161 1.00 84.62 94 GLN A CA 1
ATOM 734 C C . GLN A 1 94 ? -6.438 2.272 2.390 1.00 84.62 94 GLN A C 1
ATOM 736 O O . GLN A 1 94 ? -5.666 1.416 2.813 1.00 84.62 94 GLN A O 1
ATOM 741 N N . ALA A 1 95 ? -6.603 3.442 3.010 1.00 84.56 95 ALA A N 1
ATOM 742 C CA . ALA A 1 95 ? -5.887 3.775 4.235 1.00 84.56 95 ALA A CA 1
ATOM 743 C C . ALA A 1 95 ? -6.175 2.761 5.351 1.00 84.56 95 ALA A C 1
ATOM 745 O O . ALA A 1 95 ? -7.331 2.407 5.602 1.00 84.56 95 ALA A O 1
ATOM 746 N N . GLN A 1 96 ? -5.132 2.357 6.072 1.00 84.00 96 GLN A N 1
ATOM 747 C CA . GLN A 1 96 ? -5.278 1.519 7.255 1.00 84.00 96 GLN A CA 1
ATOM 748 C C . GLN A 1 96 ? -5.694 2.371 8.455 1.00 84.00 96 GLN A C 1
ATOM 750 O O . GLN A 1 96 ? -5.265 3.516 8.598 1.00 84.00 96 GLN A O 1
ATOM 755 N N . ILE A 1 97 ? -6.532 1.818 9.328 1.00 80.12 97 ILE A N 1
ATOM 756 C CA . ILE A 1 97 ? -6.948 2.491 10.560 1.00 80.12 97 ILE A CA 1
ATOM 757 C C . ILE A 1 97 ? -6.050 2.000 11.695 1.00 80.12 97 ILE A C 1
ATOM 759 O O . ILE A 1 97 ? -6.082 0.823 12.044 1.00 80.12 97 ILE A O 1
ATOM 763 N N . ASP A 1 98 ? -5.282 2.913 12.285 1.00 80.56 98 ASP A N 1
ATOM 764 C CA . ASP A 1 98 ? -4.500 2.679 13.500 1.00 80.56 98 ASP A CA 1
ATOM 765 C C . ASP A 1 98 ? -4.937 3.668 14.586 1.00 80.56 98 ASP A C 1
ATOM 767 O O . ASP A 1 98 ? -4.658 4.869 14.512 1.00 80.56 98 ASP A O 1
ATOM 771 N N . ASN A 1 99 ? -5.631 3.155 15.606 1.00 76.31 99 ASN A N 1
ATOM 772 C CA . ASN A 1 99 ? -6.204 3.940 16.700 1.00 76.31 99 ASN A CA 1
ATOM 773 C C . ASN A 1 99 ? -7.018 5.146 16.180 1.00 76.31 99 ASN A C 1
ATOM 775 O O . ASN A 1 99 ? -8.062 4.982 15.554 1.00 76.31 99 ASN A O 1
ATOM 779 N N . ASP A 1 100 ? -6.510 6.358 16.417 1.00 77.50 100 ASP A N 1
ATOM 780 C CA . ASP A 1 100 ? -7.109 7.633 16.024 1.00 77.50 100 ASP A CA 1
ATOM 781 C C . ASP A 1 100 ? -6.454 8.195 14.752 1.00 77.50 100 ASP A C 1
ATOM 783 O O . ASP A 1 100 ? -6.249 9.406 14.631 1.00 77.50 100 ASP A O 1
ATOM 787 N N . SER A 1 101 ? -5.984 7.359 13.827 1.00 82.44 101 SER A N 1
ATOM 788 C CA . SER A 1 101 ? -5.287 7.817 12.622 1.00 82.44 101 SER A CA 1
ATOM 789 C C . SER A 1 101 ? -5.517 6.916 11.416 1.00 82.44 101 SER A C 1
ATOM 791 O O . SER A 1 101 ? -5.571 5.696 11.528 1.00 82.44 101 SER A O 1
ATOM 793 N N . PHE A 1 102 ? -5.594 7.545 10.248 1.00 84.31 102 PHE A N 1
ATOM 794 C CA . PHE A 1 102 ? -5.445 6.871 8.966 1.00 84.31 102 PHE A CA 1
ATOM 795 C C . PHE A 1 102 ? -3.966 6.820 8.626 1.00 84.31 102 PHE A C 1
ATOM 797 O O . PHE A 1 102 ? -3.305 7.862 8.613 1.00 84.31 102 PHE A O 1
ATOM 804 N N . VAL A 1 103 ? -3.455 5.624 8.376 1.00 88.44 103 VAL A N 1
ATOM 805 C CA . VAL A 1 103 ? -2.066 5.364 8.021 1.00 88.44 103 VAL A CA 1
ATOM 806 C C . VAL A 1 103 ? -2.003 4.953 6.560 1.00 88.44 103 VAL A C 1
ATOM 808 O O . VAL A 1 103 ? -2.776 4.120 6.090 1.00 88.44 103 VAL A O 1
ATOM 811 N N . PHE A 1 104 ? -1.069 5.567 5.846 1.00 88.56 104 PHE A N 1
ATOM 812 C CA . PHE A 1 104 ? -0.813 5.313 4.439 1.00 88.56 104 PHE A CA 1
ATOM 813 C C . PHE A 1 104 ? 0.606 4.790 4.283 1.00 88.56 104 PHE A C 1
ATOM 815 O O . PHE A 1 104 ? 1.543 5.382 4.827 1.00 88.56 104 PHE A O 1
ATOM 822 N N . HIS A 1 105 ? 0.757 3.723 3.502 1.00 87.56 105 HIS A N 1
ATOM 823 C CA . HIS A 1 105 ? 2.041 3.113 3.181 1.00 87.56 105 HIS A CA 1
ATOM 824 C C . HIS A 1 105 ? 2.284 3.204 1.677 1.00 87.56 105 HIS A C 1
ATOM 826 O O . HIS A 1 105 ? 1.575 2.599 0.879 1.00 87.56 105 HIS A O 1
ATOM 832 N N . ILE A 1 106 ? 3.294 3.974 1.282 1.00 87.06 106 ILE A N 1
ATOM 833 C CA . ILE A 1 106 ? 3.711 4.093 -0.114 1.00 87.06 106 ILE A CA 1
ATOM 834 C C . ILE A 1 106 ? 4.913 3.170 -0.310 1.00 87.06 106 ILE A C 1
ATOM 836 O O . ILE A 1 106 ? 5.986 3.489 0.213 1.00 87.06 106 ILE A O 1
ATOM 840 N N . PRO A 1 107 ? 4.758 2.041 -1.022 1.00 84.12 107 PRO A N 1
ATOM 841 C CA . PRO A 1 107 ? 5.853 1.138 -1.311 1.00 84.12 107 PRO A CA 1
ATOM 842 C C . PRO A 1 107 ? 6.891 1.861 -2.161 1.00 84.12 107 PRO A C 1
ATOM 844 O O . PRO A 1 107 ? 6.592 2.379 -3.237 1.00 84.12 107 PRO A O 1
ATOM 847 N N . ILE A 1 108 ? 8.129 1.868 -1.688 1.00 82.06 108 ILE A N 1
ATOM 848 C CA . ILE A 1 108 ? 9.285 2.247 -2.487 1.00 82.06 108 ILE A CA 1
ATOM 849 C C . ILE A 1 108 ? 10.299 1.113 -2.421 1.00 82.06 108 ILE A C 1
ATOM 851 O O . ILE A 1 108 ? 11.283 1.131 -1.690 1.00 82.06 108 ILE A O 1
ATOM 855 N N . TYR A 1 109 ? 9.988 0.076 -3.189 1.00 76.06 109 TYR A N 1
ATOM 856 C CA . TYR A 1 109 ? 10.779 -1.139 -3.236 1.00 76.06 109 TYR A CA 1
ATOM 857 C C . TYR A 1 109 ? 11.905 -1.031 -4.255 1.00 76.06 109 TYR A C 1
ATOM 859 O O . TYR A 1 109 ? 11.675 -0.884 -5.457 1.00 76.06 109 TYR A O 1
ATOM 867 N N . PHE A 1 110 ? 13.135 -1.132 -3.768 1.00 81.12 110 PHE A N 1
ATOM 868 C CA . PHE A 1 110 ? 14.337 -1.227 -4.585 1.00 81.12 110 PHE A CA 1
ATOM 869 C C . PHE A 1 110 ? 15.426 -1.960 -3.804 1.00 81.12 110 PHE A C 1
ATOM 871 O O . PHE A 1 110 ? 15.545 -1.820 -2.590 1.00 81.12 110 PHE A O 1
ATOM 878 N N . THR A 1 111 ? 16.227 -2.759 -4.505 1.00 76.31 111 THR A N 1
ATOM 879 C CA . THR A 1 111 ? 17.296 -3.584 -3.910 1.00 76.31 111 THR A CA 1
ATOM 880 C C . THR A 1 111 ? 18.692 -3.010 -4.142 1.00 76.31 111 THR A C 1
ATOM 882 O O . THR A 1 111 ? 19.663 -3.463 -3.543 1.00 76.31 111 THR A O 1
ATOM 885 N N . THR A 1 112 ? 18.806 -1.997 -5.000 1.00 81.69 112 THR A N 1
ATOM 886 C CA . THR A 1 112 ? 20.062 -1.345 -5.385 1.00 81.69 112 THR A CA 1
ATOM 887 C C . THR A 1 112 ? 20.022 0.138 -5.054 1.00 81.69 112 THR A C 1
ATOM 889 O O . THR A 1 112 ? 18.946 0.728 -5.020 1.00 81.69 112 THR A O 1
ATOM 892 N N . THR A 1 113 ? 21.186 0.771 -4.902 1.00 86.50 113 THR A N 1
ATOM 893 C CA . THR A 1 113 ? 21.279 2.230 -4.747 1.00 86.50 113 THR A CA 1
ATOM 894 C C . THR A 1 113 ? 20.553 2.951 -5.888 1.00 86.50 113 THR A C 1
ATOM 896 O O . THR A 1 113 ? 20.878 2.748 -7.060 1.00 86.50 113 THR A O 1
ATOM 899 N N . LEU A 1 114 ? 19.602 3.819 -5.550 1.00 88.19 114 LEU A N 1
ATOM 900 C CA . LEU A 1 114 ? 18.941 4.711 -6.497 1.00 88.19 114 LEU A CA 1
ATOM 901 C C . LEU A 1 114 ? 19.738 6.003 -6.638 1.00 88.19 114 LEU A C 1
ATOM 903 O O . LEU A 1 114 ? 20.089 6.642 -5.648 1.00 88.19 114 LEU A O 1
ATOM 907 N N . HIS A 1 115 ? 19.991 6.422 -7.878 1.00 90.25 115 HIS A N 1
ATOM 908 C CA . HIS A 1 115 ? 20.678 7.687 -8.132 1.00 90.25 115 HIS A CA 1
ATOM 909 C C . HIS A 1 115 ? 19.857 8.892 -7.656 1.00 90.25 115 HIS A C 1
ATOM 911 O O . HIS A 1 115 ? 20.399 9.785 -7.006 1.00 90.25 115 HIS A O 1
ATOM 917 N N . SER A 1 116 ? 18.553 8.887 -7.931 1.00 90.69 116 SER A N 1
ATOM 918 C CA . SER A 1 116 ? 17.605 9.887 -7.453 1.00 90.69 116 SER A CA 1
ATOM 919 C C . SER A 1 116 ? 16.265 9.247 -7.103 1.00 90.69 116 SER A C 1
ATOM 921 O O . SER A 1 116 ? 15.870 8.234 -7.687 1.00 90.69 116 SER A O 1
ATOM 923 N N . LEU A 1 117 ? 15.577 9.851 -6.140 1.00 89.19 117 LEU A N 1
ATOM 924 C CA . LEU A 1 117 ? 14.222 9.513 -5.736 1.00 89.19 117 LEU A CA 1
ATOM 925 C C . LEU A 1 117 ? 13.452 10.810 -5.495 1.00 89.19 117 LEU A C 1
ATOM 927 O O . LEU A 1 117 ? 13.751 11.563 -4.566 1.00 89.19 117 LEU A O 1
ATOM 931 N N . ASP A 1 118 ? 12.450 11.028 -6.337 1.00 90.00 118 ASP A N 1
ATOM 932 C CA . ASP A 1 118 ? 11.557 12.175 -6.281 1.00 90.00 118 ASP A CA 1
ATOM 933 C C . ASP A 1 118 ? 10.191 11.717 -5.776 1.00 90.00 118 ASP A C 1
ATOM 935 O O . ASP A 1 118 ? 9.576 10.812 -6.344 1.00 90.00 118 ASP A O 1
ATOM 939 N N . ILE A 1 119 ? 9.713 12.331 -4.697 1.00 88.38 119 ILE A N 1
ATOM 940 C CA . ILE A 1 119 ? 8.410 12.017 -4.107 1.00 88.38 119 ILE A CA 1
ATOM 941 C C . ILE A 1 119 ? 7.590 13.293 -4.054 1.00 88.38 119 ILE A C 1
ATOM 943 O O . ILE A 1 119 ? 8.035 14.305 -3.518 1.00 88.38 119 ILE A O 1
ATOM 947 N N . LYS A 1 120 ? 6.359 13.212 -4.553 1.00 91.38 120 LYS A N 1
ATOM 948 C CA . LYS A 1 120 ? 5.364 14.273 -4.451 1.00 91.38 120 LYS A CA 1
ATOM 949 C C . LYS A 1 120 ? 4.113 13.716 -3.795 1.00 91.38 120 LYS A C 1
ATOM 951 O O . LYS A 1 120 ? 3.463 12.833 -4.347 1.00 91.38 120 LYS A O 1
ATOM 956 N N . LEU A 1 121 ? 3.782 14.244 -2.623 1.00 90.12 121 LEU A N 1
ATOM 957 C CA . LEU A 1 121 ? 2.578 13.899 -1.880 1.00 90.12 121 LEU A CA 1
ATOM 958 C C . LEU A 1 121 ? 1.607 15.067 -1.915 1.00 90.12 121 LEU A C 1
ATOM 960 O O . LEU A 1 121 ? 1.981 16.211 -1.646 1.00 90.12 121 LEU A O 1
ATOM 964 N N . ILE A 1 122 ? 0.356 14.750 -2.224 1.00 90.19 122 ILE A N 1
ATOM 965 C CA . ILE A 1 122 ? -0.752 15.695 -2.244 1.00 90.19 122 ILE A CA 1
ATOM 966 C C . ILE A 1 122 ? -1.873 15.071 -1.427 1.00 90.19 122 ILE A C 1
ATOM 968 O O . ILE A 1 122 ? -2.383 14.013 -1.782 1.00 90.19 122 ILE A O 1
ATOM 972 N N . CYS A 1 123 ? -2.258 15.727 -0.341 1.00 86.56 123 CYS A N 1
ATOM 973 C CA . CYS A 1 123 ? -3.402 15.326 0.464 1.00 86.56 123 CYS A CA 1
ATOM 974 C C . CYS A 1 123 ? -4.506 16.372 0.276 1.00 86.56 123 CYS A C 1
ATOM 976 O O . CYS A 1 123 ? -4.366 17.523 0.707 1.00 86.56 123 CYS A O 1
ATOM 978 N N . SER A 1 124 ? -5.577 15.980 -0.410 1.00 80.25 124 SER A N 1
ATOM 979 C CA . SER A 1 124 ? -6.783 16.781 -0.631 1.00 80.25 124 SER A CA 1
ATOM 980 C C . SER A 1 124 ? -7.910 16.370 0.312 1.00 80.25 124 SER A C 1
ATOM 982 O O . SER A 1 124 ? -7.839 15.319 0.939 1.00 80.25 124 SER A O 1
ATOM 984 N N . GLU A 1 125 ? -8.932 17.227 0.418 1.00 66.00 125 GLU A N 1
ATOM 985 C CA . GLU A 1 125 ? -10.200 16.922 1.107 1.00 66.00 125 GLU A CA 1
ATOM 986 C C . GLU A 1 125 ? -10.040 16.458 2.558 1.00 66.00 125 GLU A C 1
ATOM 988 O O . GLU A 1 125 ? -10.851 15.708 3.100 1.00 66.00 125 GLU A O 1
ATOM 993 N N . ILE A 1 126 ? -8.988 16.934 3.229 1.00 62.09 126 ILE A N 1
ATOM 994 C CA . ILE A 1 126 ? -8.777 16.574 4.621 1.00 62.09 126 ILE A CA 1
ATOM 995 C C . ILE A 1 126 ? -9.813 17.289 5.482 1.00 62.09 126 ILE A C 1
ATOM 997 O O . ILE A 1 126 ? -9.701 18.486 5.764 1.00 62.09 126 ILE A O 1
ATOM 1001 N N . SER A 1 127 ? -10.810 16.533 5.935 1.00 58.22 127 SER A N 1
ATOM 1002 C CA . SER A 1 127 ? -11.759 17.010 6.934 1.00 58.22 127 SER A CA 1
ATOM 1003 C C . SER A 1 127 ? -11.027 17.547 8.177 1.00 58.22 127 SER A C 1
ATOM 1005 O O . SER A 1 127 ? -9.958 17.063 8.576 1.00 58.22 127 SER A O 1
ATOM 1007 N N . ASN A 1 128 ? -11.601 18.574 8.801 1.00 60.62 128 ASN A N 1
ATOM 1008 C CA . ASN A 1 128 ? -11.116 19.135 10.065 1.00 60.62 128 ASN A CA 1
ATOM 1009 C C . ASN A 1 128 ? -9.669 19.673 10.038 1.00 60.62 128 ASN A C 1
ATOM 1011 O O . ASN A 1 128 ? -9.051 19.818 11.091 1.00 60.62 128 ASN A O 1
ATOM 1015 N N . ASN A 1 129 ? -9.127 20.001 8.854 1.00 66.00 129 ASN A N 1
ATOM 1016 C CA . ASN A 1 129 ? -7.791 20.593 8.695 1.00 66.00 129 ASN A CA 1
ATOM 1017 C C . ASN A 1 129 ? -6.674 19.744 9.352 1.00 66.00 129 ASN A C 1
ATOM 1019 O O . ASN A 1 129 ? -5.694 20.267 9.891 1.00 66.00 129 ASN A O 1
ATOM 1023 N N . SER A 1 130 ? -6.854 18.417 9.357 1.00 77.12 130 SER A N 1
ATOM 1024 C CA . SER A 1 130 ? -5.955 17.473 10.026 1.00 77.12 130 SER A CA 1
ATOM 1025 C C . SER A 1 130 ? -4.627 17.369 9.278 1.00 77.12 130 SER A C 1
ATOM 1027 O O . SER A 1 130 ? -4.503 16.677 8.274 1.00 77.12 130 SER A O 1
ATOM 1029 N N . LYS A 1 131 ? -3.595 18.055 9.768 1.00 85.12 131 LYS A N 1
ATOM 1030 C CA . LYS A 1 131 ? -2.287 18.075 9.105 1.00 85.12 131 LYS A CA 1
ATOM 1031 C C . LYS A 1 131 ? -1.675 16.660 9.000 1.00 85.12 131 LYS A C 1
ATOM 1033 O O . LYS A 1 131 ? -1.489 16.023 10.042 1.00 85.12 131 LYS A O 1
ATOM 1038 N N . PRO A 1 132 ? -1.287 16.191 7.795 1.00 89.00 132 PRO A N 1
ATOM 1039 C CA . PRO A 1 132 ? -0.543 14.946 7.640 1.00 89.00 132 PRO A CA 1
ATOM 1040 C C . PRO A 1 132 ? 0.815 15.015 8.346 1.00 89.00 132 PRO A C 1
ATOM 1042 O O . PRO A 1 132 ? 1.490 16.050 8.342 1.00 89.00 132 PRO A O 1
ATOM 1045 N N . THR A 1 133 ? 1.228 13.902 8.946 1.00 88.94 133 THR A N 1
ATOM 1046 C CA . THR A 1 133 ? 2.515 13.777 9.644 1.00 88.94 133 THR A CA 1
ATOM 1047 C C . THR A 1 133 ? 3.232 12.515 9.202 1.00 88.94 133 THR A C 1
ATOM 1049 O O . THR A 1 133 ? 2.627 11.447 9.143 1.00 88.94 133 THR A O 1
ATOM 1052 N N . PHE A 1 134 ? 4.518 12.627 8.881 1.00 89.00 134 PHE A N 1
ATOM 1053 C CA . PHE A 1 134 ? 5.326 11.455 8.570 1.00 89.00 134 PHE A CA 1
ATOM 1054 C C . PHE A 1 134 ? 5.569 10.607 9.816 1.00 89.00 134 PHE A C 1
ATOM 1056 O O . PHE A 1 134 ? 5.741 11.134 10.916 1.00 89.00 134 PHE A O 1
ATOM 1063 N N . ILE A 1 135 ? 5.580 9.292 9.619 1.00 87.00 135 ILE A N 1
ATOM 1064 C CA . ILE A 1 135 ? 5.942 8.300 10.638 1.00 87.00 135 ILE A CA 1
ATOM 1065 C C . ILE A 1 135 ? 7.150 7.454 10.213 1.00 87.00 135 ILE A C 1
ATOM 1067 O O . ILE A 1 135 ? 7.792 6.851 11.067 1.00 87.00 135 ILE A O 1
ATOM 1071 N N . SER A 1 136 ? 7.494 7.430 8.920 1.00 77.62 136 SER A N 1
ATOM 1072 C CA . SER A 1 136 ? 8.724 6.801 8.426 1.00 77.62 136 SER A CA 1
ATOM 1073 C C . SER A 1 136 ? 9.982 7.585 8.820 1.00 77.62 136 SER A C 1
ATOM 1075 O O . SER A 1 136 ? 9.963 8.811 8.934 1.00 77.62 136 SER A O 1
ATOM 1077 N N . LYS A 1 137 ? 11.108 6.878 8.984 1.00 71.31 137 LYS A N 1
ATOM 1078 C CA . LYS A 1 137 ? 12.403 7.475 9.359 1.00 71.31 137 LYS A CA 1
ATOM 1079 C C . LYS A 1 137 ? 13.023 8.341 8.259 1.00 71.31 137 LYS A C 1
ATOM 1081 O O . LYS A 1 137 ? 13.685 9.322 8.583 1.00 71.31 137 LYS A O 1
ATOM 1086 N N . TRP A 1 138 ? 12.749 8.046 6.983 1.00 63.78 138 TRP A N 1
ATOM 1087 C CA . TRP A 1 138 ? 13.299 8.773 5.827 1.00 63.78 138 TRP A CA 1
ATOM 1088 C C . TRP A 1 138 ? 13.051 10.283 5.810 1.00 63.78 138 TRP A C 1
ATOM 1090 O O . TRP A 1 138 ? 13.699 11.008 5.060 1.00 63.78 138 TRP A O 1
ATOM 1100 N N . ASN A 1 139 ? 12.096 10.774 6.595 1.00 62.31 139 ASN A N 1
ATOM 1101 C CA . ASN A 1 139 ? 11.565 12.118 6.429 1.00 62.31 139 ASN A CA 1
ATOM 1102 C C . ASN A 1 139 ? 11.056 12.748 7.730 1.00 62.31 139 ASN A C 1
ATOM 1104 O O . ASN A 1 139 ? 10.182 13.614 7.685 1.00 62.31 139 ASN A O 1
ATOM 1108 N N . SER A 1 140 ? 11.652 12.409 8.879 1.00 59.28 140 SER A N 1
ATOM 1109 C CA . SER A 1 140 ? 11.276 12.996 10.179 1.00 59.28 140 SER A CA 1
ATOM 1110 C C . SER A 1 140 ? 11.323 14.533 10.206 1.00 59.28 140 SER A C 1
ATOM 1112 O O . SER A 1 140 ? 10.605 15.161 10.980 1.00 59.28 140 SER A O 1
ATOM 1114 N N . ASN A 1 141 ? 12.148 15.150 9.350 1.00 66.88 141 ASN A N 1
ATOM 1115 C CA . ASN A 1 141 ? 12.351 16.603 9.315 1.00 66.88 141 ASN A CA 1
ATOM 1116 C C . ASN A 1 141 ? 11.494 17.324 8.264 1.00 66.88 141 ASN A C 1
ATOM 1118 O O . ASN A 1 141 ? 11.449 18.556 8.245 1.00 66.88 141 ASN A O 1
ATOM 1122 N N . GLN A 1 142 ? 10.824 16.579 7.388 1.00 77.31 142 GLN A N 1
ATOM 1123 C CA . GLN A 1 142 ? 10.069 17.140 6.275 1.00 77.31 142 GLN A CA 1
ATOM 1124 C C . GLN A 1 142 ? 8.644 17.459 6.703 1.00 77.31 142 GLN A C 1
ATOM 1126 O O . GLN A 1 142 ? 8.040 16.766 7.524 1.00 77.31 142 GLN A O 1
ATOM 1131 N N . LYS A 1 143 ? 8.105 18.559 6.179 1.00 82.44 143 LYS A N 1
ATOM 1132 C CA . LYS A 1 143 ? 6.812 19.091 6.609 1.00 82.44 143 LYS A CA 1
ATOM 1133 C C . LYS A 1 143 ? 5.888 19.251 5.420 1.00 82.44 143 LYS A C 1
ATOM 1135 O O . LYS A 1 143 ? 6.280 19.757 4.377 1.00 82.44 143 LYS A O 1
ATOM 1140 N N . PHE A 1 144 ? 4.628 18.907 5.643 1.00 88.06 144 PHE A N 1
ATOM 1141 C CA . PHE A 1 144 ? 3.555 19.267 4.734 1.00 88.06 144 PHE A CA 1
ATOM 1142 C C . PHE A 1 144 ? 3.285 20.774 4.806 1.00 88.06 144 PHE A C 1
ATOM 1144 O O . PHE A 1 144 ? 3.103 21.327 5.903 1.00 88.06 144 PHE A O 1
ATOM 1151 N N . ILE A 1 145 ? 3.252 21.412 3.638 1.00 89.06 145 ILE A N 1
ATOM 1152 C CA . ILE A 1 145 ? 2.915 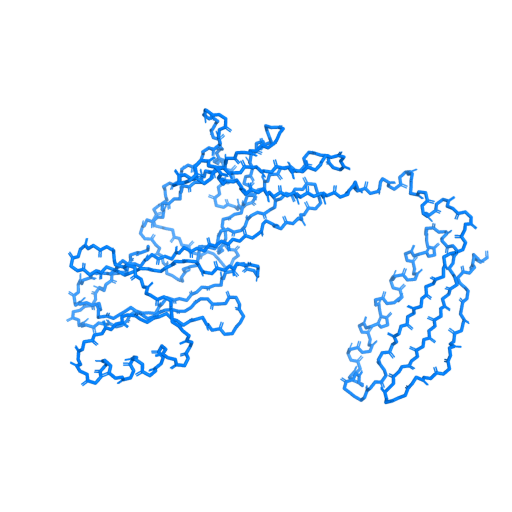22.822 3.430 1.00 89.06 145 ILE A CA 1
ATOM 1153 C C . ILE A 1 145 ? 1.456 22.894 2.983 1.00 89.06 145 ILE A C 1
ATOM 1155 O O . ILE A 1 145 ? 1.032 22.132 2.117 1.00 89.06 145 ILE A O 1
ATOM 1159 N N . GLN A 1 146 ? 0.677 23.787 3.589 1.00 87.81 146 GLN A N 1
ATOM 1160 C CA . GLN A 1 146 ? -0.730 23.965 3.242 1.00 87.81 146 GLN A CA 1
ATOM 1161 C C . GLN A 1 146 ? -0.888 25.054 2.178 1.00 87.81 146 GLN A C 1
ATOM 1163 O O . GLN A 1 146 ? -0.360 26.154 2.327 1.00 87.81 146 GLN A O 1
ATOM 1168 N N . THR A 1 147 ? -1.626 24.769 1.107 1.00 84.19 147 THR A N 1
ATOM 1169 C CA . THR A 1 147 ? -1.943 25.736 0.045 1.00 84.19 147 THR A CA 1
ATOM 1170 C C . THR A 1 147 ? -3.302 25.394 -0.567 1.00 84.19 147 THR A C 1
ATOM 1172 O O . THR A 1 147 ? -3.545 24.242 -0.918 1.00 84.19 147 THR A O 1
ATOM 1175 N N . ASN A 1 148 ? -4.205 26.374 -0.684 1.00 81.50 148 ASN A N 1
ATOM 1176 C CA . ASN A 1 148 ? -5.557 26.207 -1.249 1.00 81.50 148 ASN A CA 1
ATOM 1177 C C . ASN A 1 148 ? -6.341 25.013 -0.661 1.00 81.50 148 ASN A C 1
ATOM 1179 O O . ASN A 1 148 ? -6.935 24.229 -1.394 1.00 81.50 148 ASN A O 1
ATOM 1183 N N . GLY A 1 149 ? -6.286 24.826 0.663 1.00 78.69 149 GLY A N 1
ATOM 1184 C CA . GLY A 1 149 ? -6.995 23.734 1.348 1.00 78.69 149 GLY A CA 1
ATOM 1185 C C . GLY A 1 149 ? -6.402 22.331 1.147 1.00 78.69 149 GLY A C 1
ATOM 1186 O O . GLY A 1 149 ? -6.939 21.370 1.686 1.00 78.69 149 GLY A O 1
ATOM 1187 N N . LYS A 1 150 ? -5.285 22.200 0.422 1.00 85.94 150 LYS A N 1
ATOM 1188 C CA . LYS A 1 150 ? -4.544 20.944 0.238 1.00 85.94 150 LYS A CA 1
ATOM 1189 C C . LYS A 1 150 ? -3.209 20.998 0.976 1.00 85.94 150 LYS A C 1
ATOM 1191 O O . LYS A 1 150 ? -2.659 22.078 1.207 1.00 85.94 150 LYS A O 1
ATOM 1196 N N . TYR A 1 151 ? -2.680 19.833 1.325 1.00 89.88 151 TYR A N 1
ATOM 1197 C CA . TYR A 1 151 ? -1.339 19.693 1.884 1.00 89.88 151 TYR A CA 1
ATOM 1198 C C . TYR A 1 151 ? -0.397 19.084 0.852 1.00 89.88 151 TYR A C 1
ATOM 1200 O O . TYR A 1 151 ? -0.723 18.075 0.233 1.00 89.88 151 TYR A O 1
ATOM 1208 N N . TYR A 1 152 ? 0.779 19.686 0.708 1.00 91.25 152 TYR A N 1
ATOM 1209 C CA . TYR A 1 152 ? 1.804 19.287 -0.247 1.00 91.25 152 TYR A CA 1
ATOM 1210 C C . TYR A 1 152 ? 3.102 18.946 0.471 1.00 91.25 152 TYR A C 1
ATOM 1212 O O . TYR A 1 152 ? 3.498 19.630 1.418 1.00 91.25 152 TYR A O 1
ATOM 1220 N N . CYS A 1 153 ? 3.783 17.913 -0.006 1.00 90.81 153 CYS A N 1
ATOM 1221 C CA . CYS A 1 153 ? 5.162 17.629 0.356 1.00 90.81 153 CYS A CA 1
ATOM 1222 C C . CYS A 1 153 ? 5.914 17.151 -0.884 1.00 90.81 153 CYS A C 1
ATOM 1224 O O . CYS A 1 153 ? 5.443 16.257 -1.585 1.00 90.81 153 CYS A O 1
ATOM 1226 N N . GLU A 1 154 ? 7.072 17.750 -1.142 1.00 90.69 154 GLU A N 1
ATOM 1227 C CA . GLU A 1 154 ? 7.979 17.344 -2.210 1.00 90.69 154 GLU A CA 1
ATOM 1228 C C . GLU A 1 154 ? 9.337 17.001 -1.598 1.00 90.69 154 GLU A C 1
ATOM 1230 O O . GLU A 1 154 ? 9.838 17.712 -0.723 1.00 90.69 154 GLU A O 1
ATOM 1235 N N . LEU A 1 155 ? 9.899 15.871 -2.019 1.00 85.38 155 LEU A N 1
ATOM 1236 C CA . LEU A 1 155 ? 11.169 15.344 -1.543 1.00 85.38 155 LEU A CA 1
ATOM 1237 C C . LEU A 1 155 ? 12.032 15.001 -2.746 1.00 85.38 155 LEU A C 1
ATOM 1239 O O . LEU A 1 155 ? 11.594 14.267 -3.629 1.00 85.38 155 LEU A O 1
ATOM 1243 N N . HIS A 1 156 ? 13.265 15.490 -2.722 1.00 89.75 156 HIS A N 1
ATOM 1244 C CA . HIS A 1 156 ? 14.291 15.175 -3.704 1.00 89.75 156 HIS A CA 1
ATOM 1245 C C . HIS A 1 156 ? 15.469 14.558 -2.959 1.00 89.75 156 HIS A C 1
ATOM 1247 O O . HIS A 1 156 ? 16.160 15.240 -2.200 1.00 89.75 156 HIS A O 1
ATOM 1253 N N . LEU A 1 157 ? 15.661 13.254 -3.130 1.00 85.88 157 LEU A N 1
ATOM 1254 C CA . LEU A 1 157 ? 16.739 12.500 -2.502 1.00 85.88 157 LEU A CA 1
ATOM 1255 C C . LEU A 1 157 ? 17.692 11.983 -3.579 1.00 85.88 157 LEU A C 1
ATOM 1257 O O . LEU A 1 157 ? 17.261 11.599 -4.665 1.00 85.88 157 LEU A O 1
ATOM 1261 N N . THR A 1 158 ? 18.987 11.949 -3.279 1.00 90.12 158 THR A N 1
ATOM 1262 C CA . THR A 1 158 ? 20.021 11.438 -4.187 1.00 90.12 158 THR A CA 1
ATOM 1263 C C . THR A 1 158 ? 20.831 10.341 -3.512 1.00 90.12 158 THR A C 1
ATOM 1265 O O . THR A 1 158 ? 20.996 10.345 -2.293 1.00 90.12 158 THR A O 1
ATOM 1268 N N . ASN A 1 159 ? 21.330 9.392 -4.307 1.00 88.12 159 ASN A N 1
ATOM 1269 C CA . ASN A 1 159 ? 22.128 8.249 -3.849 1.00 88.12 159 ASN A CA 1
ATOM 1270 C C . ASN A 1 159 ? 21.467 7.473 -2.690 1.00 88.12 159 ASN A C 1
ATOM 1272 O O . ASN A 1 159 ? 22.111 7.144 -1.694 1.00 88.12 159 ASN A O 1
ATOM 1276 N N . VAL A 1 160 ? 20.168 7.195 -2.819 1.00 85.12 160 VAL A N 1
ATOM 1277 C CA . VAL A 1 160 ? 19.361 6.542 -1.782 1.00 85.12 160 VAL A CA 1
ATOM 1278 C C . VAL A 1 160 ? 19.665 5.051 -1.749 1.00 85.12 160 VAL A C 1
ATOM 1280 O O . VAL A 1 160 ? 19.591 4.374 -2.775 1.00 85.12 160 VAL A O 1
ATOM 1283 N N . GLN A 1 161 ? 19.973 4.529 -0.565 1.00 82.06 161 GLN A N 1
ATOM 1284 C CA . GLN A 1 161 ? 20.178 3.101 -0.343 1.00 82.06 161 GLN A CA 1
ATOM 1285 C C . GLN A 1 161 ? 19.029 2.518 0.480 1.00 82.06 161 GLN A C 1
ATOM 1287 O O . GLN A 1 161 ? 18.612 3.145 1.454 1.00 82.06 161 GLN A O 1
ATOM 1292 N N . PRO A 1 162 ? 18.518 1.334 0.113 1.00 70.19 162 PRO A N 1
ATOM 1293 C CA . PRO A 1 162 ? 17.470 0.684 0.883 1.00 70.19 162 PRO A CA 1
ATOM 1294 C C . PRO A 1 162 ? 18.045 0.145 2.201 1.00 70.19 162 PRO A C 1
ATOM 1296 O O . PRO A 1 162 ? 19.049 -0.568 2.192 1.00 70.19 162 PRO A O 1
ATOM 1299 N N . GLN A 1 163 ? 17.397 0.438 3.330 1.00 69.56 163 GLN A N 1
ATOM 1300 C CA . GLN A 1 163 ? 17.577 -0.333 4.567 1.00 69.56 163 GLN A CA 1
ATOM 1301 C C . GLN A 1 163 ? 16.493 -1.421 4.648 1.00 69.56 163 GLN A C 1
ATOM 1303 O O . GLN A 1 163 ? 15.417 -1.264 4.068 1.00 69.56 163 GLN A O 1
ATOM 1308 N N . GLN A 1 164 ? 16.762 -2.537 5.342 1.00 59.53 164 GLN A N 1
ATOM 1309 C CA . GLN A 1 164 ? 15.849 -3.697 5.402 1.00 59.53 164 GLN A CA 1
ATOM 1310 C C . GLN A 1 164 ? 14.431 -3.344 5.892 1.00 59.53 164 GLN A C 1
ATOM 1312 O O . GLN A 1 164 ? 13.469 -3.930 5.402 1.00 59.53 164 GLN A O 1
ATOM 1317 N N . ASP A 1 165 ? 14.296 -2.335 6.757 1.00 64.38 165 ASP A N 1
ATOM 1318 C CA . ASP A 1 165 ? 13.010 -1.889 7.318 1.00 64.38 165 ASP A CA 1
ATOM 1319 C C . ASP A 1 165 ? 12.435 -0.642 6.617 1.00 64.38 165 ASP A C 1
ATOM 1321 O O . ASP A 1 165 ? 11.380 -0.128 6.990 1.00 64.38 165 ASP A O 1
ATOM 1325 N N . GLU A 1 166 ? 13.124 -0.126 5.599 1.00 70.06 166 GLU A N 1
ATOM 1326 C CA . GLU A 1 166 ? 12.766 1.099 4.890 1.00 70.06 166 GLU A CA 1
ATOM 1327 C C . GLU A 1 166 ? 12.406 0.745 3.446 1.00 70.06 166 GLU A C 1
ATOM 1329 O O . GLU A 1 166 ? 13.172 0.978 2.521 1.00 70.06 166 GLU A O 1
ATOM 1334 N N . GLN A 1 167 ? 11.252 0.107 3.251 1.00 80.50 167 GLN A N 1
ATOM 1335 C CA . GLN A 1 167 ? 10.669 -0.134 1.917 1.00 80.50 167 GLN A CA 1
ATOM 1336 C C . GLN A 1 167 ? 9.366 0.650 1.718 1.00 80.50 167 GLN A C 1
ATOM 1338 O O . GLN A 1 167 ? 8.686 0.500 0.706 1.00 80.50 167 GLN A O 1
ATOM 1343 N N . TYR A 1 168 ? 9.009 1.498 2.687 1.00 84.50 168 TYR A N 1
ATOM 1344 C CA . TYR A 1 168 ? 7.767 2.257 2.690 1.00 84.50 168 TYR A CA 1
ATOM 1345 C C . TYR A 1 168 ? 7.986 3.683 3.176 1.00 84.50 168 TYR A C 1
ATOM 1347 O O . TYR A 1 168 ? 8.560 3.916 4.242 1.00 84.50 168 TYR A O 1
ATOM 1355 N N . ILE A 1 169 ? 7.429 4.643 2.446 1.00 86.12 169 ILE A N 1
ATOM 1356 C CA . ILE A 1 169 ? 7.182 5.981 2.981 1.00 86.12 169 ILE A CA 1
ATOM 1357 C C . ILE A 1 169 ? 5.823 5.9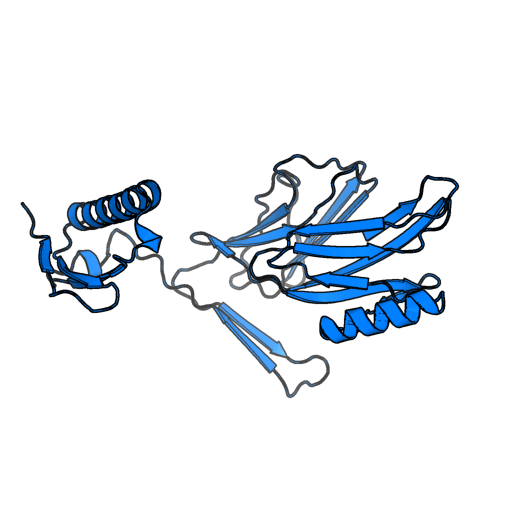48 3.648 1.00 86.12 169 ILE A C 1
ATOM 1359 O O . ILE A 1 169 ? 4.823 5.618 3.014 1.00 86.12 169 ILE A O 1
ATOM 1363 N N . SER A 1 170 ? 5.792 6.297 4.929 1.00 88.19 170 SER A N 1
ATOM 1364 C CA . SER A 1 170 ? 4.580 6.186 5.726 1.00 88.19 170 SER A CA 1
ATOM 1365 C C . SER A 1 170 ? 4.227 7.524 6.349 1.00 88.19 170 SER A C 1
ATOM 1367 O O . SER A 1 170 ? 5.065 8.187 6.971 1.00 88.19 170 SER A O 1
ATOM 1369 N N . TYR A 1 171 ? 2.972 7.925 6.191 1.00 89.12 171 TYR A N 1
ATOM 1370 C CA . TYR A 1 171 ? 2.418 9.114 6.823 1.00 89.12 171 TYR A CA 1
ATOM 1371 C C . TYR A 1 171 ? 1.056 8.793 7.418 1.00 89.12 171 TYR A C 1
ATOM 1373 O O . TYR A 1 171 ? 0.370 7.864 6.993 1.00 89.12 171 TYR A O 1
ATOM 1381 N N . LYS A 1 172 ? 0.677 9.573 8.424 1.00 88.94 172 LYS A N 1
ATOM 1382 C CA . LYS A 1 172 ? -0.617 9.462 9.072 1.00 88.94 172 LYS A CA 1
ATOM 1383 C C . LYS A 1 172 ? -1.367 10.776 9.052 1.00 88.94 172 LYS A C 1
ATOM 1385 O O . LYS A 1 172 ? -0.775 11.854 9.180 1.00 88.94 172 LYS A O 1
ATOM 1390 N N . ILE A 1 173 ? -2.679 10.665 8.953 1.00 86.88 173 ILE A N 1
ATOM 1391 C CA . ILE A 1 173 ? -3.620 11.761 9.137 1.00 86.88 173 ILE A CA 1
ATOM 1392 C C . ILE A 1 173 ? -4.425 11.424 10.381 1.00 86.88 173 ILE A C 1
ATOM 1394 O O . ILE A 1 173 ? -5.007 10.344 10.476 1.00 86.88 173 ILE A O 1
ATOM 1398 N N . LYS A 1 174 ? -4.433 12.333 11.358 1.00 80.44 174 LYS A N 1
ATOM 1399 C CA . LYS A 1 174 ? -5.202 12.117 12.580 1.00 80.44 174 LYS A CA 1
ATOM 1400 C C . LYS A 1 174 ? -6.686 12.046 12.225 1.00 80.44 174 LYS A C 1
ATOM 1402 O O . LYS A 1 174 ? -7.221 12.966 11.616 1.00 80.44 174 LYS A O 1
ATOM 1407 N N . ASN A 1 175 ? -7.335 10.969 12.633 1.00 71.19 175 ASN A N 1
ATOM 1408 C CA . ASN A 1 175 ? -8.773 10.837 12.587 1.00 71.19 175 ASN A CA 1
ATOM 1409 C C . ASN A 1 175 ? -9.349 11.642 13.759 1.00 71.19 175 ASN A C 1
ATOM 1411 O O . ASN A 1 175 ? -9.358 11.188 14.905 1.00 71.19 175 ASN A O 1
ATOM 1415 N N . PHE A 1 176 ? -9.732 12.897 13.510 1.00 59.59 176 PHE A N 1
ATOM 1416 C CA . PHE A 1 176 ? -10.354 13.712 14.546 1.00 59.59 176 PHE A CA 1
ATOM 1417 C C . PHE A 1 176 ? -11.793 13.243 14.764 1.00 59.59 176 PHE A C 1
ATOM 1419 O O . PHE A 1 176 ? -12.690 13.572 13.997 1.00 59.59 176 PHE A O 1
ATOM 1426 N N . SER A 1 177 ? -11.970 12.557 15.892 1.00 53.00 177 SER A N 1
ATOM 1427 C CA . SER A 1 177 ? -13.229 12.126 16.492 1.00 53.00 177 SER A CA 1
ATOM 1428 C C . SER A 1 177 ? -13.823 10.871 15.863 1.00 53.00 177 SER A C 1
ATOM 1430 O O . SER A 1 177 ? -14.546 10.925 14.878 1.00 53.00 177 SER A O 1
ATOM 1432 N N . ALA A 1 178 ? -13.665 9.762 16.575 1.00 49.50 178 ALA A N 1
ATOM 1433 C CA . ALA A 1 178 ? -14.714 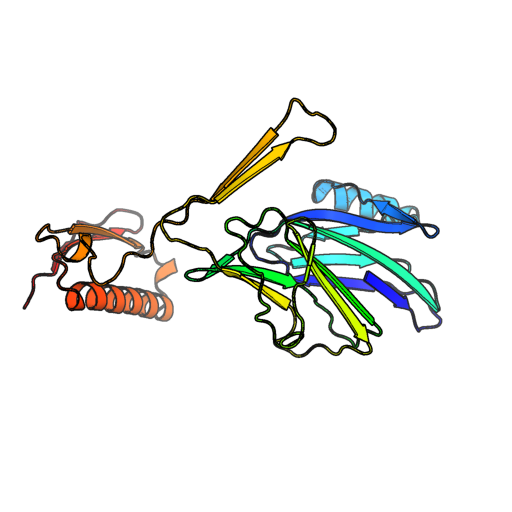9.016 17.276 1.00 49.50 178 ALA A CA 1
ATOM 1434 C C . ALA A 1 178 ? -16.218 9.433 17.158 1.00 49.50 178 ALA A C 1
ATOM 1436 O O . ALA A 1 178 ? -17.078 8.733 17.670 1.00 49.50 178 ALA A O 1
ATOM 1437 N N . SER A 1 179 ? -16.594 10.552 16.542 1.00 50.19 179 SER A N 1
ATOM 1438 C CA . SER A 1 179 ? -17.951 11.106 16.553 1.00 50.19 179 SER A CA 1
ATOM 1439 C C . SER A 1 179 ? -18.400 11.662 15.199 1.00 50.19 179 SER A C 1
ATOM 1441 O O . SER A 1 179 ? -19.536 12.120 15.103 1.00 50.19 179 SER A O 1
ATOM 1443 N N . GLN A 1 180 ? -17.540 11.686 14.174 1.00 54.56 180 GLN A N 1
ATOM 1444 C CA . GLN A 1 180 ? -17.872 12.268 12.871 1.00 54.56 180 GLN A CA 1
ATOM 1445 C C . GLN A 1 180 ? -17.525 11.303 11.739 1.00 54.56 180 GLN A C 1
ATOM 1447 O O . GLN A 1 180 ? -16.397 10.831 11.633 1.00 54.56 180 GLN A O 1
ATOM 1452 N N . SER A 1 181 ? -18.509 11.019 10.885 1.00 59.22 181 SER A N 1
ATOM 1453 C CA . SER A 1 181 ? -18.273 10.321 9.624 1.00 59.22 181 SER A CA 1
ATOM 1454 C C . SER A 1 181 ? -17.440 11.212 8.708 1.00 59.22 181 SER A C 1
ATOM 1456 O O . SER A 1 181 ? -17.787 12.376 8.500 1.00 59.22 181 SER A O 1
ATOM 1458 N N . LEU A 1 182 ? -16.381 10.670 8.117 1.00 61.12 182 LEU A N 1
ATOM 1459 C CA . LEU A 1 182 ? -15.756 11.292 6.959 1.00 61.12 182 LEU A CA 1
ATOM 1460 C C . LEU A 1 182 ? -16.672 11.076 5.760 1.00 61.12 182 LEU A C 1
ATOM 1462 O O . LEU A 1 182 ? -17.047 9.943 5.470 1.00 61.12 182 LEU A O 1
ATOM 1466 N N . CYS A 1 183 ? -17.030 12.154 5.076 1.00 62.50 183 CYS A N 1
ATOM 1467 C CA . CYS A 1 183 ? -17.745 12.103 3.811 1.00 62.50 183 CYS A CA 1
ATOM 1468 C C . CYS A 1 183 ? -16.902 12.834 2.766 1.00 62.50 183 CYS A C 1
ATOM 1470 O O . CYS A 1 183 ? -16.582 14.006 2.963 1.00 62.50 183 CYS A O 1
ATOM 1472 N N . GLY A 1 184 ? -16.524 12.136 1.700 1.00 68.00 184 GLY A N 1
ATOM 1473 C CA . GLY A 1 184 ? -15.979 12.732 0.483 1.00 68.00 184 GLY A CA 1
ATOM 1474 C C . GLY A 1 184 ? -17.044 12.691 -0.604 1.00 68.00 184 GLY A C 1
ATOM 1475 O O . GLY A 1 184 ? -17.770 11.700 -0.697 1.00 68.00 184 GLY A O 1
ATOM 1476 N N . VAL A 1 185 ? -17.158 13.754 -1.397 1.00 71.50 185 VAL A N 1
ATOM 1477 C CA . VAL A 1 185 ? -18.024 13.799 -2.580 1.00 71.50 185 VAL A CA 1
ATOM 1478 C C . VAL A 1 185 ? -17.197 14.352 -3.727 1.00 71.50 185 VAL A C 1
ATOM 1480 O O . VAL A 1 185 ? -16.732 15.486 -3.659 1.00 71.50 185 VAL A O 1
ATOM 1483 N N . GLU A 1 186 ? -17.045 13.559 -4.777 1.00 72.44 186 GLU A N 1
ATOM 1484 C CA . GLU A 1 186 ? -16.315 13.922 -5.984 1.00 72.44 186 GLU A CA 1
ATOM 1485 C C . GLU A 1 186 ? -17.294 13.987 -7.154 1.00 72.44 186 GLU A C 1
ATOM 1487 O O . GLU A 1 186 ? -18.049 13.047 -7.395 1.00 72.44 186 GLU A O 1
ATOM 1492 N N . VAL A 1 187 ? -17.309 15.105 -7.875 1.00 79.19 187 VAL A N 1
ATOM 1493 C CA . VAL A 1 187 ? -18.088 15.248 -9.111 1.00 79.19 187 VAL A CA 1
ATOM 1494 C C . VAL A 1 187 ? -17.217 14.791 -10.273 1.00 79.19 187 VAL A C 1
ATOM 1496 O O . VAL A 1 187 ? -16.049 15.168 -10.355 1.00 79.19 187 VAL A O 1
ATOM 1499 N N . ASP A 1 188 ? -17.783 13.979 -11.161 1.00 77.06 188 ASP A N 1
ATOM 1500 C CA . ASP A 1 188 ? -17.101 13.485 -12.350 1.00 77.06 188 ASP A CA 1
ATOM 1501 C C . ASP A 1 188 ? -16.668 14.671 -13.229 1.00 77.06 188 ASP A C 1
ATOM 1503 O O . ASP A 1 188 ? -17.485 15.505 -13.628 1.00 77.06 188 ASP A O 1
ATOM 1507 N N . ILE A 1 189 ? -15.365 14.763 -13.508 1.00 79.31 189 ILE A N 1
ATOM 1508 C CA . ILE A 1 189 ? -14.774 15.865 -14.283 1.00 79.31 189 ILE A CA 1
ATOM 1509 C C . ILE A 1 189 ? -15.349 15.911 -15.703 1.00 79.31 189 ILE A C 1
ATOM 1511 O O . ILE A 1 189 ? -15.534 16.999 -16.251 1.00 79.31 189 ILE A O 1
ATOM 1515 N N . ASP A 1 190 ? -15.656 14.748 -16.280 1.00 87.50 190 ASP A N 1
ATOM 1516 C CA . ASP A 1 190 ? -16.171 14.631 -17.643 1.00 87.50 190 ASP A CA 1
ATOM 1517 C C . ASP A 1 190 ? -17.709 14.695 -17.683 1.00 87.50 190 ASP A C 1
ATOM 1519 O O . ASP A 1 190 ? -18.301 14.870 -18.752 1.00 87.50 190 ASP A O 1
ATOM 1523 N N . ASN A 1 191 ? -18.379 14.568 -16.530 1.00 85.69 191 ASN A N 1
ATOM 1524 C CA . ASN A 1 191 ? -19.834 14.621 -16.425 1.00 85.69 191 ASN A CA 1
ATOM 1525 C C . ASN A 1 191 ? -20.309 15.284 -15.112 1.00 85.69 191 ASN A C 1
ATOM 1527 O O . ASN A 1 191 ? -20.562 14.586 -14.131 1.00 85.69 191 ASN A O 1
ATOM 1531 N N . PRO A 1 192 ? -20.544 16.609 -15.106 1.00 86.81 192 PRO A N 1
ATOM 1532 C CA . PRO A 1 192 ? -20.943 17.353 -13.907 1.00 86.81 192 PRO A CA 1
ATOM 1533 C C . PRO A 1 192 ? -22.241 16.877 -13.231 1.00 86.81 192 PRO A C 1
ATOM 1535 O O . PRO A 1 192 ? -22.471 17.202 -12.068 1.00 86.81 192 PRO A O 1
ATOM 1538 N N . ASP A 1 193 ? -23.082 16.111 -13.935 1.00 90.75 193 ASP A N 1
ATOM 1539 C CA . ASP A 1 193 ? -24.323 15.542 -13.395 1.00 90.75 193 ASP A CA 1
ATOM 1540 C C . ASP A 1 193 ? -24.095 14.222 -12.635 1.00 90.75 193 ASP A C 1
ATOM 1542 O O . ASP A 1 193 ? -25.027 13.659 -12.052 1.00 90.75 193 ASP A O 1
ATOM 1546 N N . LYS A 1 194 ? -22.863 13.698 -12.629 1.00 85.88 194 LYS A N 1
ATOM 1547 C CA . LYS A 1 194 ? -22.475 12.505 -11.874 1.00 85.88 194 LYS A CA 1
ATOM 1548 C C . LYS A 1 194 ? -21.592 12.885 -10.699 1.00 85.88 194 LYS A C 1
ATOM 1550 O O . LYS A 1 194 ? -20.579 13.555 -10.857 1.00 85.88 194 LYS A O 1
ATOM 1555 N N . ALA A 1 195 ? -21.948 12.383 -9.523 1.00 81.62 195 ALA A N 1
ATOM 1556 C CA . ALA A 1 195 ? -21.126 12.489 -8.331 1.00 81.62 195 ALA A CA 1
ATOM 1557 C C . ALA A 1 195 ? -20.940 11.114 -7.689 1.00 81.62 195 ALA A C 1
ATOM 1559 O O . ALA A 1 195 ? -21.866 10.302 -7.627 1.00 81.62 195 ALA A O 1
ATOM 1560 N N . TYR A 1 196 ? -19.739 10.883 -7.184 1.00 78.56 196 TYR A N 1
ATOM 1561 C CA . TYR A 1 196 ? -19.359 9.749 -6.366 1.00 78.56 196 TYR A CA 1
ATOM 1562 C C . TYR A 1 196 ? -19.229 10.235 -4.928 1.00 78.56 196 TYR A C 1
ATOM 1564 O O . TYR A 1 196 ? -18.789 11.355 -4.683 1.00 78.56 196 TYR A O 1
ATOM 1572 N N . PHE A 1 197 ? -19.616 9.411 -3.960 1.00 75.81 197 PHE A N 1
ATOM 1573 C CA . PHE A 1 197 ? -19.402 9.733 -2.556 1.00 75.81 197 PHE A CA 1
ATOM 1574 C C . PHE A 1 197 ? -18.815 8.542 -1.814 1.00 75.81 197 PHE A C 1
ATOM 1576 O O . PHE A 1 197 ? -19.101 7.387 -2.131 1.00 75.81 197 PHE A O 1
ATOM 1583 N N . ALA A 1 198 ? -18.013 8.837 -0.799 1.00 69.19 198 ALA A N 1
ATOM 1584 C CA . ALA A 1 198 ? -17.455 7.856 0.112 1.00 69.19 198 ALA A CA 1
ATOM 1585 C C . ALA A 1 198 ? -17.770 8.277 1.544 1.00 69.19 198 ALA A C 1
ATOM 1587 O O . ALA A 1 198 ? -17.449 9.392 1.952 1.00 69.19 198 ALA A O 1
ATOM 1588 N N . LEU A 1 199 ? -18.387 7.375 2.310 1.00 67.81 199 LEU A N 1
ATOM 1589 C CA . LEU A 1 199 ? -18.649 7.563 3.732 1.00 67.81 199 LEU A CA 1
ATOM 1590 C C . LEU A 1 199 ? -17.759 6.612 4.535 1.00 67.81 199 LEU A C 1
ATOM 1592 O O . LEU A 1 199 ? -17.913 5.396 4.453 1.00 67.81 199 LEU A O 1
ATOM 1596 N N . CYS A 1 200 ? -16.861 7.158 5.348 1.00 66.31 200 CYS A N 1
ATOM 1597 C CA . CYS A 1 200 ? -16.108 6.399 6.337 1.00 66.31 200 CYS A CA 1
ATOM 1598 C C . CYS A 1 200 ? -16.607 6.776 7.733 1.00 66.31 200 CYS A C 1
ATOM 1600 O O . CYS A 1 200 ? -16.362 7.876 8.228 1.00 66.31 200 CYS A O 1
ATOM 1602 N N . TYR A 1 201 ? -17.335 5.861 8.369 1.00 66.31 201 TYR A N 1
ATOM 1603 C CA . TYR A 1 201 ? -17.749 5.996 9.760 1.00 66.31 201 TYR A CA 1
ATOM 1604 C C . TYR A 1 201 ? -16.813 5.177 10.641 1.00 66.31 201 TYR A C 1
ATOM 1606 O O . TYR A 1 201 ? -16.839 3.947 10.606 1.00 66.31 201 TYR A O 1
ATOM 1614 N N . VAL A 1 202 ? -15.994 5.863 11.436 1.00 62.16 202 VAL A N 1
ATOM 1615 C CA . VAL A 1 202 ? -15.193 5.214 12.473 1.00 62.16 202 VAL A CA 1
ATOM 1616 C C . VAL A 1 202 ? -15.939 5.388 13.794 1.00 62.16 202 VAL A C 1
ATOM 1618 O O . VAL A 1 202 ? -16.047 6.519 14.277 1.00 62.16 202 VAL A O 1
ATOM 1621 N N . PRO A 1 203 ? -16.505 4.311 14.370 1.00 58.91 203 PRO A N 1
ATOM 1622 C CA . PRO A 1 203 ? -17.201 4.418 15.640 1.00 58.91 203 PRO A CA 1
ATOM 1623 C C . PRO A 1 203 ? -16.242 4.923 16.727 1.00 58.91 203 PRO A C 1
ATOM 1625 O O . PRO A 1 203 ? -15.038 4.653 16.666 1.00 58.91 203 PRO A O 1
ATOM 1628 N N . PRO A 1 204 ? -16.757 5.640 17.739 1.00 57.19 204 PRO A N 1
ATOM 1629 C CA . PRO A 1 204 ? -15.939 6.100 18.846 1.00 57.19 204 PRO A CA 1
ATOM 1630 C C . PRO A 1 204 ? -15.177 4.950 19.476 1.00 57.19 204 PRO A C 1
ATOM 1632 O O . PRO A 1 204 ? -15.783 3.931 19.814 1.00 57.19 204 PRO A O 1
ATOM 1635 N N . LEU A 1 205 ? -13.875 5.145 19.722 1.00 54.16 205 LEU A N 1
ATOM 1636 C CA . LEU A 1 205 ? -13.169 4.326 20.700 1.00 54.16 205 LEU A CA 1
ATOM 1637 C C . LEU A 1 205 ? -13.987 4.378 21.982 1.00 54.16 205 LEU A C 1
ATOM 1639 O O . LEU A 1 205 ? -14.186 5.448 22.569 1.00 54.16 205 LEU A O 1
ATOM 1643 N N . ILE A 1 206 ? -14.510 3.226 22.392 1.00 55.31 206 ILE A N 1
ATOM 1644 C CA . ILE A 1 206 ? -15.337 3.180 23.581 1.00 55.31 206 ILE A CA 1
ATOM 1645 C C . ILE A 1 206 ? -14.417 3.490 24.759 1.00 55.31 206 ILE A C 1
ATOM 1647 O O . ILE A 1 206 ? -13.546 2.705 25.131 1.00 55.31 206 ILE A O 1
ATOM 1651 N N . SER A 1 207 ? -14.571 4.692 25.309 1.00 50.25 207 SER A N 1
ATOM 1652 C CA . SER A 1 207 ? -13.858 5.142 26.495 1.00 50.25 207 SER A CA 1
ATOM 1653 C C . SER A 1 207 ? -13.996 4.085 27.591 1.00 50.25 207 SER A C 1
ATOM 1655 O O . SER A 1 207 ? -15.106 3.826 28.063 1.00 50.25 207 SER A O 1
ATOM 1657 N N . LYS A 1 208 ? -12.869 3.505 28.040 1.00 52.22 208 LYS A N 1
ATOM 1658 C CA . LYS A 1 208 ? -12.837 2.560 29.176 1.00 52.22 208 LYS A CA 1
ATOM 1659 C C . LYS A 1 208 ? -13.583 3.101 30.401 1.00 52.22 208 LYS A C 1
ATOM 1661 O O . LYS A 1 208 ? -14.116 2.317 31.173 1.00 52.22 208 LYS A O 1
ATOM 1666 N N . LYS A 1 209 ? -13.661 4.431 30.563 1.00 48.69 209 LYS A N 1
ATOM 1667 C CA . LYS A 1 209 ? -14.349 5.074 31.692 1.00 48.69 209 LYS A CA 1
ATOM 1668 C C . LYS A 1 209 ? -15.872 4.919 31.671 1.00 48.69 209 LYS A C 1
ATOM 1670 O O . LYS A 1 209 ? -16.462 5.037 32.731 1.00 48.69 209 LYS A O 1
ATOM 1675 N N . ASN A 1 210 ? -16.500 4.659 30.522 1.00 44.31 210 ASN A N 1
ATOM 1676 C CA . ASN A 1 210 ? -17.962 4.563 30.386 1.00 44.31 210 ASN A CA 1
ATOM 1677 C C . ASN A 1 210 ? -18.369 3.457 29.405 1.00 44.31 210 ASN A C 1
ATOM 1679 O O . ASN A 1 210 ? -19.264 3.622 28.574 1.00 44.31 210 ASN A O 1
ATOM 1683 N N . ASN A 1 211 ? -17.702 2.314 29.497 1.00 48.22 211 ASN A N 1
ATOM 1684 C CA . ASN A 1 211 ? -18.017 1.144 28.701 1.00 48.22 211 ASN A CA 1
ATOM 1685 C C . ASN A 1 211 ? -19.355 0.559 29.204 1.00 48.22 211 ASN A C 1
ATOM 1687 O O . ASN A 1 211 ? -19.373 -0.339 30.037 1.00 48.22 211 ASN A O 1
ATOM 1691 N N . LYS A 1 212 ? -20.504 1.094 28.756 1.00 49.69 212 LYS A N 1
ATOM 1692 C CA . LYS A 1 212 ? -21.843 0.633 29.189 1.00 49.69 212 LYS A CA 1
ATOM 1693 C C . LYS A 1 212 ? -22.078 -0.859 28.924 1.00 49.69 212 LYS A C 1
ATOM 1695 O O . LYS A 1 212 ? -22.892 -1.446 29.618 1.00 49.69 212 LYS A O 1
ATOM 1700 N N . MET A 1 213 ? -21.344 -1.468 27.989 1.00 49.34 213 MET A N 1
ATOM 1701 C CA . MET A 1 213 ? -21.356 -2.918 27.755 1.00 49.34 213 MET A CA 1
ATOM 1702 C C . MET A 1 213 ? -20.757 -3.705 28.938 1.00 49.34 213 MET A C 1
ATOM 1704 O O . MET A 1 213 ? -21.265 -4.762 29.287 1.00 49.34 213 MET A O 1
ATOM 1708 N N . PHE A 1 214 ? -19.736 -3.146 29.600 1.00 50.53 214 PHE A N 1
ATOM 1709 C CA . PHE A 1 214 ? -19.027 -3.729 30.751 1.00 50.53 214 PHE A CA 1
ATOM 1710 C C . PHE A 1 214 ? -19.563 -3.213 32.101 1.00 50.53 214 PHE A C 1
ATOM 1712 O O . PHE A 1 214 ? -19.337 -3.825 33.131 1.00 50.53 214 PHE A O 1
ATOM 1719 N N . ASN A 1 215 ? -20.305 -2.099 32.098 1.00 50.09 215 ASN A N 1
ATOM 1720 C CA . ASN A 1 215 ? -21.059 -1.585 33.251 1.00 50.09 215 ASN A CA 1
ATOM 1721 C C . ASN A 1 215 ? -22.515 -2.081 33.282 1.00 50.09 215 ASN A C 1
ATOM 1723 O O . ASN A 1 215 ? -23.282 -1.689 34.166 1.00 50.09 215 ASN A O 1
ATOM 1727 N N . SER A 1 216 ? -22.938 -2.895 32.311 1.00 53.34 216 SER A N 1
ATOM 1728 C CA . SER A 1 216 ? -24.262 -3.500 32.359 1.00 53.34 216 SER A CA 1
ATOM 1729 C C . SER A 1 216 ? -24.218 -4.704 33.298 1.00 53.34 216 SER A C 1
ATOM 1731 O O . SER A 1 216 ? -23.396 -5.598 33.136 1.00 53.34 216 SER A O 1
ATOM 1733 N N . ARG A 1 217 ? -25.157 -4.781 34.246 1.00 57.06 217 ARG A N 1
ATOM 1734 C CA . ARG A 1 217 ? -25.468 -6.036 34.959 1.00 57.06 217 ARG A CA 1
ATOM 1735 C C . ARG A 1 217 ? -26.072 -7.101 34.025 1.00 57.06 217 ARG A C 1
ATOM 1737 O O . ARG A 1 217 ? -26.560 -8.120 34.502 1.00 57.06 217 ARG A O 1
ATOM 1744 N N . GLN A 1 218 ? -26.128 -6.837 32.719 1.00 66.44 218 GLN A N 1
ATOM 1745 C CA . GLN A 1 218 ? -26.772 -7.692 31.744 1.00 66.44 218 GLN A CA 1
ATOM 1746 C C . GLN A 1 218 ? -25.789 -8.779 31.324 1.00 66.44 218 GLN A C 1
ATOM 1748 O O . GLN A 1 218 ? -24.718 -8.499 30.794 1.00 66.44 218 GLN A O 1
ATOM 1753 N N . THR A 1 219 ? -26.164 -10.026 31.578 1.00 72.69 219 THR A N 1
ATOM 1754 C CA . THR A 1 219 ? -25.377 -11.180 31.158 1.00 72.69 219 THR A CA 1
ATOM 1755 C C . THR A 1 219 ? -25.322 -11.242 29.634 1.00 72.69 219 THR A C 1
ATOM 1757 O O . THR A 1 219 ? -26.360 -11.305 28.972 1.00 72.69 219 THR A O 1
ATOM 1760 N N . LEU A 1 220 ? -24.115 -11.236 29.070 1.00 82.94 220 LEU A N 1
ATOM 1761 C CA . LEU A 1 220 ? -23.908 -11.451 27.640 1.00 82.94 220 LEU A CA 1
ATOM 1762 C C . LEU A 1 220 ? -23.952 -12.949 27.347 1.00 82.94 220 LEU A C 1
ATOM 1764 O O . LEU A 1 220 ? -23.364 -13.743 28.075 1.00 82.94 220 LEU A O 1
ATOM 1768 N N . SER A 1 221 ? -24.640 -13.343 26.279 1.00 86.88 221 SER A N 1
ATOM 1769 C CA . SER A 1 221 ? -24.634 -14.730 25.804 1.00 86.88 221 SER A CA 1
ATOM 1770 C C . SER A 1 221 ? -23.742 -14.830 24.574 1.00 86.88 221 SER A C 1
ATOM 1772 O O . SER A 1 221 ? -24.028 -14.202 23.557 1.00 86.88 221 SER A O 1
ATOM 1774 N N . ILE A 1 222 ? -22.648 -15.582 24.678 1.00 89.69 222 ILE A N 1
ATOM 1775 C CA . ILE A 1 222 ? -21.663 -15.763 23.608 1.00 89.69 222 ILE A CA 1
ATOM 1776 C C . ILE A 1 222 ? -21.636 -17.239 23.225 1.00 89.69 222 ILE A C 1
ATOM 1778 O O . ILE A 1 222 ? -21.479 -18.095 24.090 1.00 89.69 222 ILE A O 1
ATOM 1782 N N . CYS A 1 223 ? -21.753 -17.540 21.933 1.00 92.12 223 CYS A N 1
ATOM 1783 C CA . CYS A 1 223 ? -21.566 -18.888 21.406 1.00 92.12 223 CYS A CA 1
ATOM 1784 C C . CYS A 1 223 ? -20.231 -18.981 20.658 1.00 92.12 223 CYS A C 1
ATOM 1786 O O . CYS A 1 223 ? -19.991 -18.213 19.728 1.00 92.12 223 CYS A O 1
ATOM 1788 N N . ILE A 1 224 ? -19.380 -19.929 21.045 1.00 91.25 224 ILE A N 1
ATOM 1789 C CA . ILE A 1 224 ? -18.151 -20.300 20.347 1.00 91.25 224 ILE A CA 1
ATOM 1790 C C . ILE A 1 224 ? -18.429 -21.579 19.565 1.00 91.25 224 ILE A C 1
ATOM 1792 O O . ILE A 1 224 ? -18.763 -22.610 20.145 1.00 91.25 224 ILE A O 1
ATOM 1796 N N . LEU A 1 225 ? -18.269 -21.506 18.246 1.00 92.38 225 LEU A N 1
ATOM 1797 C CA . LEU A 1 225 ? -18.223 -22.679 17.379 1.00 92.38 225 LEU A CA 1
ATOM 1798 C C . LEU A 1 225 ? -16.753 -23.061 17.185 1.00 92.38 225 LEU A C 1
ATOM 1800 O O . LEU A 1 225 ? -15.996 -22.281 16.608 1.00 92.38 225 LEU A O 1
ATOM 1804 N N . TRP A 1 226 ? -16.338 -24.227 17.678 1.00 91.06 226 TRP A N 1
ATOM 1805 C CA . TRP A 1 226 ? -14.942 -24.670 17.627 1.00 91.06 226 TRP A CA 1
ATOM 1806 C C . TRP A 1 226 ? -14.766 -25.817 16.633 1.00 91.06 226 TRP A C 1
ATOM 1808 O O . TRP A 1 226 ? -15.309 -26.905 16.819 1.00 91.06 226 TRP A O 1
ATOM 1818 N N . ASP A 1 227 ? -13.974 -25.577 15.588 1.00 88.69 227 ASP A N 1
ATOM 1819 C CA . ASP A 1 227 ? -13.572 -26.594 14.614 1.00 88.69 227 ASP A CA 1
ATOM 1820 C C . ASP A 1 227 ? -12.671 -27.664 15.264 1.00 88.69 227 ASP A C 1
ATOM 1822 O O . ASP A 1 227 ? -11.502 -27.431 15.574 1.00 88.69 227 ASP A O 1
ATOM 1826 N N . GLY A 1 228 ? -13.227 -28.859 15.463 1.00 85.12 228 GLY A N 1
ATOM 1827 C CA . GLY A 1 228 ? -12.546 -30.045 15.978 1.00 85.12 228 GLY A CA 1
ATOM 1828 C C . GLY A 1 228 ? -12.036 -30.995 14.887 1.00 85.12 228 GLY A C 1
ATOM 1829 O O . GLY A 1 228 ? -11.756 -32.161 15.186 1.00 85.12 228 GLY A O 1
ATOM 1830 N N . SER A 1 229 ? -11.970 -30.558 13.626 1.00 86.12 229 SER A N 1
ATOM 1831 C CA . SER A 1 229 ? -11.541 -31.386 12.493 1.00 86.12 229 SER A CA 1
ATOM 1832 C C . SER A 1 229 ? -10.086 -31.860 12.602 1.00 86.12 229 SER A C 1
ATOM 1834 O O . SER A 1 229 ? -9.242 -31.265 13.273 1.00 86.12 229 SER A O 1
ATOM 1836 N N . LEU A 1 230 ? -9.756 -32.939 11.881 1.00 82.31 230 LEU A N 1
ATOM 1837 C CA . LEU A 1 230 ? -8.397 -33.498 11.858 1.00 82.31 230 LEU A CA 1
ATOM 1838 C C . LEU A 1 230 ? -7.357 -32.518 11.291 1.00 82.31 230 LEU A C 1
ATOM 1840 O O . LEU A 1 230 ? -6.208 -32.543 11.724 1.00 82.31 230 LEU A O 1
ATOM 1844 N N . SER A 1 231 ? -7.747 -31.599 10.399 1.00 80.94 231 SER A N 1
ATOM 1845 C CA . SER A 1 231 ? -6.868 -30.516 9.925 1.00 80.94 231 SER A CA 1
ATOM 1846 C C . SER A 1 231 ? -6.424 -29.558 11.036 1.00 80.94 231 SER A C 1
ATOM 1848 O O . SER A 1 231 ? -5.406 -28.883 10.896 1.00 80.94 231 SER A O 1
ATOM 1850 N N . ARG A 1 232 ? -7.154 -29.516 12.157 1.00 78.75 232 ARG A N 1
ATOM 1851 C CA . ARG A 1 232 ? -6.836 -28.710 13.344 1.00 78.75 232 ARG A CA 1
ATOM 1852 C C . ARG A 1 232 ? -6.082 -29.496 14.421 1.00 78.75 232 ARG A C 1
ATOM 1854 O O . ARG A 1 232 ? -5.814 -28.956 15.488 1.00 78.75 232 ARG A O 1
ATOM 1861 N N . PHE A 1 233 ? -5.711 -30.756 14.165 1.00 75.38 233 PHE A N 1
ATOM 1862 C CA . PHE A 1 233 ? -5.071 -31.627 15.161 1.00 75.38 233 PHE A CA 1
ATOM 1863 C C . PHE A 1 233 ? -3.647 -31.196 15.552 1.00 75.38 233 PHE A C 1
ATOM 1865 O O . PHE A 1 233 ? -3.158 -31.615 16.599 1.00 75.38 233 PHE A O 1
ATOM 1872 N N . ASN A 1 234 ? -2.979 -30.363 14.743 1.00 84.94 234 ASN A N 1
ATOM 1873 C CA . ASN A 1 234 ? -1.636 -29.876 15.062 1.00 84.94 234 ASN A CA 1
ATOM 1874 C C . ASN A 1 234 ? -1.606 -29.234 16.466 1.00 84.94 234 ASN A C 1
ATOM 1876 O O . ASN A 1 234 ? -2.361 -28.305 16.759 1.00 84.94 234 ASN A O 1
ATOM 1880 N N . ILE A 1 235 ? -0.705 -29.736 17.316 1.00 77.56 235 ILE A N 1
ATOM 1881 C CA . ILE A 1 235 ? -0.514 -29.300 18.702 1.00 77.56 235 ILE A CA 1
ATOM 1882 C C . ILE A 1 235 ? -0.228 -27.798 18.800 1.00 77.56 235 ILE A C 1
ATOM 1884 O O . ILE A 1 235 ? -0.719 -27.150 19.723 1.00 77.56 235 ILE A O 1
ATOM 1888 N N . GLU A 1 236 ? 0.507 -27.226 17.844 1.00 80.94 236 GLU A N 1
ATOM 1889 C CA . GLU A 1 236 ? 0.817 -25.793 17.825 1.00 80.94 236 GLU A CA 1
ATOM 1890 C C . GLU A 1 236 ? -0.444 -24.957 17.590 1.00 80.94 236 GLU A C 1
ATOM 1892 O O . GLU A 1 236 ? -0.703 -24.010 18.334 1.00 80.94 236 GLU A O 1
ATOM 1897 N N . ASN A 1 237 ? -1.284 -25.366 16.631 1.00 79.88 237 ASN A N 1
ATOM 1898 C CA . ASN A 1 237 ? -2.564 -24.711 16.352 1.00 79.88 237 ASN A CA 1
ATOM 1899 C C . ASN A 1 237 ? -3.473 -24.757 17.581 1.00 79.88 237 ASN A C 1
ATOM 1901 O O . ASN A 1 237 ? -3.991 -23.728 18.008 1.00 79.88 237 ASN A O 1
ATOM 1905 N N . ARG A 1 238 ? -3.600 -25.931 18.210 1.00 82.44 238 ARG A N 1
ATOM 1906 C CA . ARG A 1 238 ? -4.440 -26.106 19.401 1.00 82.44 238 ARG A CA 1
ATOM 1907 C C . ARG A 1 238 ? -3.940 -25.288 20.592 1.00 82.44 238 ARG A C 1
ATOM 1909 O O . ARG A 1 238 ? -4.739 -24.697 21.311 1.00 82.44 238 ARG A O 1
ATOM 1916 N N . THR A 1 239 ? -2.625 -25.207 20.774 1.00 85.50 239 THR A N 1
ATOM 1917 C CA . THR A 1 239 ? -2.010 -24.383 21.823 1.00 85.50 239 THR A CA 1
ATOM 1918 C C . THR A 1 239 ? -2.261 -22.895 21.574 1.00 85.50 239 THR A C 1
ATOM 1920 O O . THR A 1 239 ? -2.558 -22.152 22.507 1.00 85.50 239 THR A O 1
ATOM 1923 N N . TYR A 1 240 ? -2.176 -22.440 20.321 1.00 84.94 240 TYR A N 1
ATOM 1924 C CA . TYR A 1 240 ? -2.461 -21.054 19.950 1.00 84.94 240 TYR A CA 1
ATOM 1925 C C . TYR A 1 240 ? -3.939 -20.690 20.163 1.00 84.94 240 TYR A C 1
ATOM 1927 O O . TYR A 1 240 ? -4.236 -19.667 20.781 1.00 84.94 240 TYR A O 1
ATOM 1935 N N . GLU A 1 241 ? -4.856 -21.554 19.723 1.00 87.69 241 GLU A N 1
ATOM 1936 C CA . GLU A 1 241 ? -6.304 -21.404 19.915 1.00 87.69 241 GLU A CA 1
ATOM 1937 C C . GLU A 1 241 ? -6.668 -21.308 21.405 1.00 87.69 241 GLU A C 1
ATOM 1939 O O . GLU A 1 241 ? -7.338 -20.359 21.817 1.00 87.69 241 GLU A O 1
ATOM 1944 N N . ILE A 1 242 ? -6.159 -22.232 22.232 1.00 87.50 242 ILE A N 1
ATOM 1945 C CA . ILE A 1 242 ? -6.376 -22.223 23.687 1.00 87.50 242 ILE A CA 1
ATOM 1946 C C . ILE A 1 242 ? -5.817 -20.941 24.312 1.00 87.50 242 ILE A C 1
ATOM 1948 O O . ILE A 1 242 ? -6.517 -20.285 25.078 1.00 87.50 242 ILE A O 1
ATOM 1952 N N . ASN A 1 243 ? -4.602 -20.523 23.942 1.00 89.44 243 ASN A N 1
ATOM 1953 C CA . ASN A 1 243 ? -4.001 -19.292 24.462 1.00 89.44 243 ASN A CA 1
ATOM 1954 C C . ASN A 1 243 ? -4.825 -18.037 24.131 1.00 89.44 243 ASN A C 1
ATOM 1956 O O . ASN A 1 243 ? -4.903 -17.115 24.948 1.00 89.44 243 ASN A O 1
ATOM 1960 N N . ILE A 1 244 ? -5.429 -17.965 22.939 1.00 88.38 244 ILE A N 1
ATOM 1961 C CA . ILE A 1 244 ? -6.334 -16.864 22.580 1.00 88.38 244 ILE A CA 1
ATOM 1962 C C . ILE A 1 244 ? -7.571 -16.888 23.472 1.00 88.38 244 ILE A C 1
ATOM 1964 O O . ILE A 1 244 ? -7.933 -15.849 24.029 1.00 88.38 244 ILE A O 1
ATOM 1968 N N . LEU A 1 245 ? -8.198 -18.057 23.629 1.00 88.12 245 LEU A N 1
ATOM 1969 C CA . LEU A 1 245 ? -9.386 -18.214 24.463 1.00 88.12 245 LEU A CA 1
ATOM 1970 C C . LEU A 1 245 ? -9.096 -17.845 25.917 1.00 88.12 245 LEU A C 1
ATOM 1972 O O . LEU A 1 245 ? -9.835 -17.057 26.497 1.00 88.12 245 LEU A O 1
ATOM 1976 N N . GLU A 1 246 ? -7.992 -18.324 26.486 1.00 88.12 246 GLU A N 1
ATOM 1977 C CA . GLU A 1 246 ? -7.573 -17.979 27.845 1.00 88.12 246 GLU A CA 1
ATOM 1978 C C . GLU A 1 24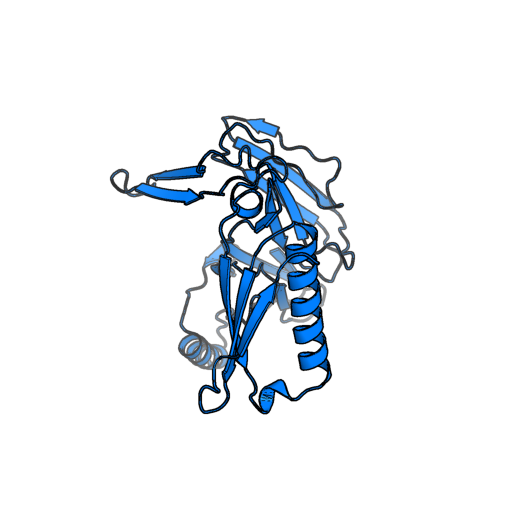6 ? -7.366 -16.473 28.014 1.00 88.12 246 GLU A C 1
ATOM 1980 O O . GLU A 1 246 ? -7.891 -15.876 28.954 1.00 88.12 246 GLU A O 1
ATOM 1985 N N . LYS A 1 247 ? -6.643 -15.823 27.093 1.00 87.81 247 LYS A N 1
ATOM 1986 C CA . LYS A 1 247 ? -6.445 -14.366 27.140 1.00 87.81 247 LYS A CA 1
ATOM 1987 C C . LYS A 1 247 ? -7.770 -13.619 27.047 1.00 87.81 247 LYS A C 1
ATOM 1989 O O . LYS A 1 247 ? -7.994 -12.689 27.818 1.00 87.81 247 LYS A O 1
ATOM 1994 N N . MET A 1 248 ? -8.649 -14.028 26.139 1.00 85.94 248 MET A N 1
ATOM 1995 C CA . MET A 1 248 ? -9.959 -13.415 25.943 1.00 85.94 248 MET A CA 1
ATOM 1996 C C . MET A 1 248 ? -10.849 -13.565 27.187 1.00 85.94 248 MET A C 1
ATOM 1998 O O . MET A 1 248 ? -11.379 -12.568 27.678 1.00 85.94 248 MET A O 1
ATOM 2002 N N . LEU A 1 249 ? -10.948 -14.773 27.751 1.00 86.75 249 LEU A N 1
ATOM 2003 C CA . LEU A 1 249 ? -11.712 -15.059 28.971 1.00 86.75 249 LEU A CA 1
ATOM 2004 C C . LEU A 1 249 ? -11.153 -14.298 30.181 1.00 86.75 249 LEU A C 1
ATOM 2006 O O . LEU A 1 249 ? -11.919 -13.725 30.954 1.00 86.75 249 LEU A O 1
ATOM 2010 N N . ASN A 1 250 ? -9.825 -14.223 30.323 1.00 84.56 250 ASN A N 1
ATOM 2011 C CA . ASN A 1 250 ? -9.175 -13.441 31.376 1.00 84.56 250 ASN A CA 1
ATOM 2012 C C . ASN A 1 250 ? -9.463 -11.943 31.234 1.00 84.56 250 ASN A C 1
ATOM 2014 O O . ASN A 1 250 ? -9.740 -11.274 32.231 1.00 84.56 250 ASN A O 1
ATOM 2018 N N . ILE A 1 251 ? -9.454 -11.407 30.008 1.00 83.12 251 ILE A N 1
ATOM 2019 C CA . ILE A 1 251 ? -9.862 -10.022 29.751 1.00 83.12 251 ILE A CA 1
ATOM 2020 C C . ILE A 1 251 ? -11.315 -9.827 30.188 1.00 83.12 251 ILE A C 1
ATOM 2022 O O . ILE A 1 251 ? -11.591 -8.896 30.938 1.00 83.12 251 ILE A O 1
ATOM 2026 N N . TRP A 1 252 ? -12.240 -10.704 29.803 1.00 83.25 252 TRP A N 1
ATOM 2027 C CA . TRP A 1 252 ? -13.641 -10.564 30.202 1.00 83.25 252 TRP A CA 1
ATOM 2028 C C . TRP A 1 252 ? -13.848 -10.636 31.715 1.00 83.25 252 TRP A C 1
ATOM 2030 O O . TRP A 1 252 ? -14.506 -9.761 32.277 1.00 83.25 252 TRP A O 1
ATOM 2040 N N . LYS A 1 253 ? -13.200 -11.596 32.383 1.00 79.50 253 LYS A N 1
ATOM 2041 C CA . LYS A 1 253 ? -13.233 -11.737 33.842 1.00 79.50 253 LYS A CA 1
ATOM 2042 C C . LYS A 1 253 ? -12.654 -10.510 34.545 1.00 79.50 253 LYS A C 1
ATOM 2044 O O . LYS A 1 253 ? -13.281 -9.958 35.438 1.00 79.50 253 LYS A O 1
ATOM 2049 N N . SER A 1 254 ? -11.480 -10.041 34.117 1.00 78.75 254 SER A N 1
ATOM 2050 C CA . SER A 1 254 ? -10.811 -8.879 34.729 1.00 78.75 254 SER A CA 1
ATOM 2051 C C . SER A 1 254 ? -11.605 -7.573 34.599 1.00 78.75 254 SER A C 1
ATOM 2053 O O . SER A 1 254 ? -11.387 -6.651 35.381 1.00 78.75 254 SER A O 1
ATOM 2055 N N . ASN A 1 255 ? -12.534 -7.493 33.640 1.00 75.19 255 ASN A N 1
ATOM 2056 C CA . ASN A 1 255 ? -13.438 -6.358 33.471 1.00 75.19 255 ASN A CA 1
ATOM 2057 C C . ASN A 1 255 ? -14.843 -6.593 34.072 1.00 75.19 255 ASN A C 1
ATOM 2059 O O . ASN A 1 255 ? -15.734 -5.793 33.795 1.00 75.19 255 ASN A O 1
ATOM 2063 N N . GLY A 1 256 ? -15.059 -7.655 34.863 1.00 74.75 256 GLY A N 1
ATOM 2064 C CA . GLY A 1 256 ? -16.327 -7.910 35.566 1.00 74.75 256 GLY A CA 1
ATOM 2065 C C . GLY A 1 256 ? -17.519 -8.215 34.653 1.00 74.75 256 GLY A C 1
ATOM 2066 O O . GLY A 1 256 ? -18.656 -7.883 34.985 1.00 74.75 256 GLY A O 1
ATOM 2067 N N . ILE A 1 257 ? -17.280 -8.792 33.471 1.00 76.12 257 ILE A N 1
ATOM 2068 C CA . ILE A 1 257 ? -18.352 -9.110 32.521 1.00 76.12 257 ILE A CA 1
ATOM 2069 C C . ILE A 1 257 ? -18.977 -10.458 32.881 1.00 76.12 257 ILE A C 1
ATOM 2071 O O . ILE A 1 257 ? -18.316 -11.493 32.794 1.00 76.12 257 ILE A O 1
ATOM 2075 N N . ASN A 1 258 ? -20.275 -10.458 33.181 1.00 80.19 258 ASN A N 1
ATOM 2076 C CA . ASN A 1 258 ? -21.050 -11.690 33.310 1.00 80.19 258 ASN A CA 1
ATOM 2077 C C . ASN A 1 258 ? -21.334 -12.279 31.925 1.00 80.19 258 ASN A C 1
ATOM 2079 O O . ASN A 1 258 ? -22.032 -11.661 31.115 1.00 80.19 258 ASN A O 1
ATOM 2083 N N . ILE A 1 259 ? -20.818 -13.480 31.657 1.00 85.62 259 ILE A N 1
ATOM 2084 C CA . ILE A 1 259 ? -20.956 -14.141 30.352 1.00 85.62 259 ILE A CA 1
ATOM 2085 C C . ILE A 1 259 ? -21.525 -15.545 30.528 1.00 85.62 259 ILE A C 1
ATOM 2087 O O . ILE A 1 259 ? -20.959 -16.367 31.245 1.00 85.62 259 ILE A O 1
ATOM 2091 N N . ASN A 1 260 ? -22.605 -15.833 29.806 1.00 89.00 260 ASN A N 1
ATOM 2092 C CA . ASN A 1 260 ? -23.045 -17.191 29.515 1.00 89.00 260 ASN A CA 1
ATOM 2093 C C . ASN A 1 260 ? -22.368 -17.625 28.217 1.00 89.00 260 ASN A C 1
ATOM 2095 O O . ASN A 1 260 ? -22.664 -17.102 27.141 1.00 89.00 260 ASN A O 1
ATOM 2099 N N . LEU A 1 261 ? -21.432 -18.555 28.320 1.00 91.00 261 LEU A N 1
ATOM 2100 C CA . LEU A 1 261 ? -20.685 -19.080 27.194 1.00 91.00 261 LEU A CA 1
ATOM 2101 C C . LEU A 1 261 ? -21.297 -20.407 26.753 1.00 91.00 261 LEU A C 1
ATOM 2103 O O . LEU A 1 261 ? -21.432 -21.331 27.546 1.00 91.00 261 LEU A O 1
ATOM 2107 N N . THR A 1 262 ? -21.636 -20.514 25.479 1.00 93.19 262 THR A N 1
ATOM 2108 C CA . THR A 1 262 ? -21.987 -21.781 24.839 1.00 93.19 262 THR A CA 1
ATOM 2109 C C . THR A 1 262 ? -20.821 -22.201 23.962 1.00 93.19 262 THR A C 1
ATOM 2111 O O . THR A 1 262 ? -20.410 -21.437 23.098 1.00 93.19 262 THR A O 1
ATOM 2114 N N . LEU A 1 263 ? -20.274 -23.389 24.167 1.00 92.62 263 LEU A N 1
ATOM 2115 C CA . LEU A 1 263 ? -19.261 -23.975 23.302 1.00 92.62 263 LEU A CA 1
ATOM 2116 C C . LEU A 1 263 ? -19.878 -25.140 22.539 1.00 92.62 263 LEU A C 1
ATOM 2118 O O . LEU A 1 263 ? -20.333 -26.112 23.140 1.00 92.62 263 LEU A O 1
ATOM 2122 N N . ILE A 1 264 ? -19.846 -25.054 21.217 1.00 94.19 264 ILE A N 1
ATOM 2123 C CA . ILE A 1 264 ? -20.270 -26.127 20.325 1.00 94.19 264 ILE A CA 1
ATOM 2124 C C . ILE A 1 264 ? -19.054 -26.533 19.512 1.00 94.19 264 ILE A C 1
ATOM 2126 O O . ILE A 1 264 ? -18.520 -25.746 18.729 1.00 94.19 264 ILE A O 1
ATOM 2130 N N . ILE A 1 265 ? -18.602 -27.763 19.714 1.00 91.31 265 ILE A N 1
ATOM 2131 C CA . ILE A 1 265 ? -17.536 -28.336 18.901 1.00 91.31 265 ILE A CA 1
ATOM 2132 C C . ILE A 1 265 ? -18.182 -28.894 17.639 1.00 91.31 265 ILE A C 1
ATOM 2134 O O . ILE A 1 265 ? -19.249 -29.503 17.693 1.00 91.31 265 ILE A O 1
ATOM 2138 N N . PHE A 1 266 ? -17.557 -28.676 16.490 1.00 92.56 266 PHE A N 1
ATOM 2139 C CA . PHE A 1 266 ? -18.043 -29.230 15.236 1.00 92.56 266 PHE A CA 1
ATOM 2140 C C . PHE A 1 266 ? -16.935 -29.944 14.480 1.00 92.56 266 PHE A C 1
ATOM 2142 O O . PHE A 1 266 ? -15.775 -29.534 14.484 1.00 92.56 266 PHE A O 1
ATOM 2149 N N . ARG A 1 267 ? -17.308 -31.044 13.828 1.00 87.75 267 ARG A N 1
ATOM 2150 C CA . ARG A 1 267 ? -16.444 -31.790 12.907 1.00 87.75 267 ARG A CA 1
ATOM 2151 C C . ARG A 1 267 ? -17.181 -31.945 11.580 1.00 87.75 267 ARG A C 1
ATOM 2153 O O . ARG A 1 267 ? -17.415 -30.968 10.882 1.00 87.75 267 ARG A O 1
ATOM 2160 N N . ASN A 1 268 ? -17.605 -33.164 11.263 1.00 86.38 268 ASN A N 1
ATOM 2161 C CA . ASN A 1 268 ? -18.596 -33.458 10.231 1.00 86.38 268 ASN A CA 1
ATOM 2162 C C . ASN A 1 268 ? -20.048 -33.319 10.736 1.00 86.38 268 ASN A C 1
ATOM 2164 O O . ASN A 1 268 ? -20.966 -33.311 9.923 1.00 86.38 268 ASN A O 1
ATOM 2168 N N . VAL A 1 269 ? -20.254 -33.223 12.055 1.00 87.69 269 VAL A N 1
ATOM 2169 C CA . VAL A 1 269 ? -21.542 -32.977 12.726 1.00 87.69 269 VAL A CA 1
ATOM 2170 C C . VAL A 1 269 ? -21.299 -32.009 13.893 1.00 87.69 269 VAL A C 1
ATOM 2172 O O . VAL A 1 269 ? -20.162 -31.886 14.362 1.00 87.69 269 VAL A O 1
ATOM 2175 N N . LEU A 1 270 ? -22.343 -31.300 14.329 1.00 87.94 270 LEU A N 1
ATOM 2176 C CA . LEU A 1 270 ? -22.331 -30.506 15.561 1.00 87.94 270 LEU A CA 1
ATOM 2177 C C . LEU A 1 270 ? -22.391 -31.444 16.775 1.00 87.94 270 LEU A C 1
ATOM 2179 O O . LEU A 1 270 ? -23.231 -32.340 16.816 1.00 87.94 270 LEU A O 1
ATOM 2183 N N . GLU A 1 271 ? -21.504 -31.236 17.744 1.00 92.25 271 GLU A N 1
ATOM 2184 C CA . GLU A 1 271 ? -21.590 -31.857 19.067 1.00 92.25 271 GLU A CA 1
ATOM 2185 C C . GLU A 1 271 ? -22.602 -31.094 19.944 1.00 92.25 271 GLU A C 1
ATOM 2187 O O . GLU A 1 271 ? -23.028 -29.983 19.609 1.00 92.25 271 GLU A O 1
ATOM 2192 N N . ASP A 1 272 ? -22.997 -31.682 21.074 1.00 91.69 272 ASP A N 1
ATOM 2193 C CA . ASP A 1 272 ? -23.913 -31.028 22.008 1.00 91.69 272 ASP A CA 1
ATOM 2194 C C . ASP A 1 272 ? -23.303 -29.751 22.604 1.00 91.69 272 ASP A C 1
ATOM 2196 O O . ASP A 1 272 ? -22.096 -29.637 22.847 1.00 91.69 272 ASP A O 1
ATOM 2200 N N . ALA A 1 273 ? -24.168 -28.769 22.850 1.00 91.25 273 ALA A N 1
ATOM 2201 C CA . ALA A 1 273 ? -23.773 -27.485 23.400 1.00 91.25 273 ALA A CA 1
ATOM 2202 C C . ALA A 1 273 ? -23.290 -27.621 24.852 1.00 91.25 273 ALA A C 1
ATOM 2204 O O . ALA A 1 273 ? -24.038 -28.028 25.741 1.00 91.25 273 ALA A O 1
ATOM 2205 N N . ASN A 1 274 ? -22.051 -27.204 25.105 1.00 90.75 274 ASN A N 1
ATOM 2206 C CA . ASN A 1 274 ? -21.477 -27.113 26.442 1.00 90.75 274 ASN A CA 1
ATOM 2207 C C . ASN A 1 274 ? -21.693 -25.703 26.989 1.00 90.75 274 ASN A C 1
ATOM 2209 O O . ASN A 1 274 ? -21.256 -24.724 26.385 1.00 90.75 274 ASN A O 1
ATOM 2213 N N . LEU A 1 275 ? -22.369 -25.591 28.127 1.00 90.06 275 LEU A N 1
ATOM 2214 C CA . LEU A 1 275 ? -22.709 -24.310 28.737 1.00 90.06 275 LEU A CA 1
ATOM 2215 C C . LEU A 1 275 ? -21.763 -24.013 29.899 1.00 90.06 275 LEU A C 1
ATOM 2217 O O . LEU A 1 275 ? -21.607 -24.823 30.809 1.00 90.06 275 LEU A O 1
ATOM 2221 N N . PHE A 1 276 ? -21.171 -22.825 29.885 1.00 87.31 276 PHE A N 1
ATOM 2222 C CA . PHE A 1 276 ? -20.328 -22.309 30.952 1.00 87.31 276 PHE A CA 1
ATOM 2223 C C . PHE A 1 276 ? -20.842 -20.944 31.386 1.00 87.31 276 PHE A C 1
ATOM 2225 O O . PHE A 1 276 ? -21.333 -20.160 30.575 1.00 87.31 276 PHE A O 1
ATOM 2232 N N . GLN A 1 277 ? -20.683 -20.634 32.665 1.00 82.38 277 GLN A N 1
ATOM 2233 C CA . GLN A 1 277 ? -20.965 -19.311 33.191 1.00 82.38 277 GLN A CA 1
ATOM 2234 C C . GLN A 1 277 ? -19.668 -18.720 33.730 1.00 82.38 277 GLN A C 1
ATOM 2236 O O . GLN A 1 277 ? -19.053 -19.268 34.643 1.00 82.38 277 GLN A O 1
ATOM 2241 N N . LEU A 1 278 ? -19.249 -17.596 33.154 1.00 76.75 278 LEU A N 1
ATOM 2242 C CA . LEU A 1 278 ? -18.270 -16.716 33.775 1.00 76.75 278 LEU A CA 1
ATOM 2243 C C . LEU A 1 278 ? -19.032 -15.891 34.818 1.00 76.75 278 LEU A C 1
ATOM 2245 O O . LEU A 1 278 ? -19.517 -14.797 34.532 1.00 76.75 278 LEU A O 1
ATOM 2249 N N . SER A 1 279 ? -19.233 -16.472 35.997 1.00 60.28 279 SER A N 1
ATOM 2250 C CA . SER A 1 279 ? -19.640 -15.739 37.194 1.00 60.28 279 SER A CA 1
ATOM 2251 C C . SER A 1 279 ? -18.394 -15.254 37.937 1.00 60.28 279 SER A C 1
ATOM 2253 O O . SER A 1 279 ? -17.355 -15.922 37.902 1.00 60.28 279 SER A O 1
ATOM 2255 N N . ASP A 1 280 ? -18.490 -14.096 38.595 1.00 48.81 280 ASP A N 1
ATOM 2256 C CA . ASP A 1 280 ? -17.470 -13.642 39.549 1.00 48.81 280 ASP A CA 1
ATOM 2257 C C . ASP A 1 280 ? -17.153 -14.754 40.576 1.00 48.81 280 ASP A C 1
ATOM 2259 O O . ASP A 1 280 ? -18.054 -15.534 40.912 1.00 48.81 280 ASP A O 1
ATOM 2263 N N . PRO A 1 281 ? -15.894 -14.880 41.045 1.00 48.00 281 PRO A N 1
ATOM 2264 C CA . PRO A 1 281 ? -15.575 -15.729 42.190 1.00 48.00 281 PRO A CA 1
ATOM 2265 C C . PRO A 1 281 ? -16.263 -15.253 43.477 1.00 48.00 281 PRO A C 1
ATOM 2267 O O . PRO A 1 281 ? -16.430 -14.024 43.652 1.00 48.00 281 PRO A O 1
#

InterPro domains:
  IPR013694 VIT domain [PF08487] (1-91)
  IPR013694 VIT domain [PS51468] (1-93)

Foldseek 3Di:
DKDWAQAQAWDKDKDKDFDPQQKDWDWKWKDDPNDTDTDDDDDPVVQVVVQVVVVVVVHHPWDWDDDPGRMTMTMDPTQHGRHMMDMDTDMDGAFDDDPQKTKDWDFQDDQDFDQKDKDKDKAAPQPPLFFKAWPDPVDNPWGWDDDPRMTITIDIDGRDHDDPPPRIGMIIGGNPDLPDWRKDKAADPVHNVDIDMDTHDDHHPCPPVCNVQLVDPDEAEEEAEAEPEPVCVPPVSVVVVVVVVVVVLVVCLVSQHWYWYWYWYDYPHIDDTDTDIPHHD

Secondary structure (DSSP, 8-state):
-EEE--SSS-EEEEEEEEPPTT-EEEEEEEEETTEEEEPPP--HHHHHHHHHHHHTTT----EEEEETTTEEEEEEEEE-TT-EEEEEEEEE-PPEEETTEEEEEEE---SS-EEEEEEEEEE---GGG---EE-SGGGTT--PEEETTEEEEEEEEEEE---TT-SEEEEEEE---TT--EEEEEE-SS-TT-EEEEEE-------GGG-TTTS--PPEEEEEEEE--GGG--HHHHHHHHHHHHHHHHHHHHTT--EEEEEEEESSSBPPPEEEEE---